Protein AF-A0A1F6CA14-F1 (afdb_monomer)

Solvent-accessible surface area (backbone atoms only — not comparable to full-atom values): 17424 Å² total; per-residue (Å²): 134,86,63,77,69,62,58,55,54,52,51,54,51,52,52,52,51,49,52,51,53,53,52,53,52,52,54,52,52,52,52,51,51,50,51,50,52,55,49,51,54,52,52,57,59,67,67,56,66,76,70,76,69,77,75,75,78,83,82,78,63,40,35,71,60,6,51,48,52,36,68,39,34,90,88,29,75,40,54,42,33,51,55,70,35,24,43,75,46,60,68,92,79,48,79,80,75,68,58,45,40,42,44,68,56,45,31,43,39,61,42,33,70,45,44,66,50,98,89,64,50,80,32,75,43,70,68,60,51,49,47,54,49,38,53,58,57,20,34,71,61,59,64,68,59,52,51,52,49,51,54,46,52,51,50,48,51,52,48,50,54,49,48,56,59,54,51,76,76,52,94,78,91,80,81,82,81,84,83,80,79,79,77,90,65,86,85,74,70,51,64,61,57,51,40,7,32,49,41,24,30,42,73,46,20,88,49,89,66,24,79,57,81,86,77,49,74,66,97,74,77,82,56,66,70,53,25,66,65,25,51,45,72,61,6,47,54,48,33,66,33,44,45,34,72,33,30,71,84,37,66,43,73,66,49,66,74,53,91,63,52,53,63,55,50,51,30,30,46,47,44,76,46,62,79,41,73,92,82,46,49,63,72,38,33,30,48,84,60,43,41,74,66,55,49,21,9,27,32,25,27,52,72,71,77

Nearest PDB structures (foldseek):
  1foh-assembly1_C  TM=4.162E-01  e=7.425E+00  Cutaneotrichosporon cutaneum

Organism: Handelsmanbacteria sp. (strain RIFCSPLOWO2_12_FULL_64_10) (NCBI:txid1817868)

Secondary structure (DSSP, 8-state):
---THHHHHHHHHHHHHHHHHHHHHHHHHHHHHHHHHHHHHHHHHHH-----PPPPPP----HHHHHHHHH-GGG-SS---HHHH--SS-TTT-TTS----SS---TT-TTBS-EE-TT--EE--HHHHHHHHIIIIIS---HHHHHHHHHHHHHHHHHHHHHHHHHTT-----PPPP-----------THHHHHHHHHHHHHT--SSSBPPP-----S----HHHHHHS-HHHHHHHIIIIIHHHHTSSSSPP-TT----HHHHHHHHTTS----BTTBPPPPPPTTTS-HHHHHHHHHHHTT-

Radius of gyration: 31.69 Å; Cα contacts (8 Å, |Δi|>4): 350; chains: 1; bounding box: 88×90×51 Å

pLDDT: mean 84.61, std 15.55, range [39.19, 98.5]

Structure (mmCIF, N/CA/C/O backbone):
data_AF-A0A1F6CA14-F1
#
_entry.id   AF-A0A1F6CA14-F1
#
loop_
_atom_site.group_PDB
_atom_site.id
_atom_site.type_symbol
_atom_site.label_atom_id
_atom_site.label_alt_id
_atom_site.label_comp_id
_atom_site.label_asym_id
_atom_site.label_entity_id
_atom_site.label_seq_id
_atom_site.pdbx_PDB_ins_code
_atom_site.Cartn_x
_atom_site.Cartn_y
_atom_site.Cartn_z
_atom_site.occupancy
_atom_site.B_iso_or_equiv
_atom_site.auth_seq_id
_atom_site.auth_comp_id
_atom_site.auth_asym_id
_atom_site.auth_atom_id
_atom_site.pdbx_PDB_model_num
ATOM 1 N N . MET A 1 1 ? 71.113 74.562 -5.489 1.00 52.34 1 MET A N 1
ATOM 2 C CA . MET A 1 1 ? 70.189 73.677 -4.748 1.00 52.34 1 MET A CA 1
ATOM 3 C C . MET A 1 1 ? 69.053 73.277 -5.684 1.00 52.34 1 MET A C 1
ATOM 5 O O . MET A 1 1 ? 68.179 74.093 -5.935 1.00 52.34 1 MET A O 1
ATOM 9 N N . ARG A 1 2 ? 69.109 72.085 -6.301 1.00 53.16 2 ARG A N 1
ATOM 10 C CA . ARG A 1 2 ? 67.945 71.531 -7.022 1.00 53.16 2 ARG A CA 1
ATOM 11 C C . ARG A 1 2 ? 66.962 71.024 -5.967 1.00 53.16 2 ARG A C 1
ATOM 13 O O . ARG A 1 2 ? 67.383 70.326 -5.050 1.00 53.16 2 ARG A O 1
ATOM 20 N N . SER A 1 3 ? 65.710 71.464 -6.056 1.00 58.41 3 SER A N 1
ATOM 21 C CA . SER A 1 3 ? 64.686 71.262 -5.032 1.00 58.41 3 SER A CA 1
ATOM 22 C C . SER A 1 3 ? 64.285 69.789 -4.911 1.00 58.41 3 SER A C 1
ATOM 24 O O . SER A 1 3 ? 64.148 69.083 -5.912 1.00 58.41 3 SER A O 1
ATOM 26 N N . GLU A 1 4 ? 64.059 69.335 -3.677 1.00 65.56 4 GLU A N 1
ATOM 27 C CA . GLU A 1 4 ? 63.634 67.971 -3.316 1.00 65.56 4 GLU A CA 1
ATOM 28 C C . GLU A 1 4 ? 62.400 67.474 -4.102 1.00 65.56 4 GLU A C 1
ATOM 30 O O . GLU A 1 4 ? 62.200 66.272 -4.265 1.00 65.56 4 GLU A O 1
ATOM 35 N N . GLY A 1 5 ? 61.611 68.380 -4.690 1.00 70.44 5 GLY A N 1
ATOM 36 C CA . GLY A 1 5 ? 60.451 68.047 -5.520 1.00 70.44 5 GLY A CA 1
ATOM 37 C C . GLY A 1 5 ? 60.758 67.288 -6.821 1.00 70.44 5 GLY A C 1
ATOM 38 O O . GLY A 1 5 ? 59.899 66.542 -7.288 1.00 70.44 5 GLY A O 1
ATOM 39 N N . GLN A 1 6 ? 61.959 67.413 -7.406 1.00 72.81 6 GLN A N 1
ATOM 40 C CA . GLN A 1 6 ? 62.273 66.723 -8.672 1.00 72.81 6 GLN A CA 1
ATOM 41 C C . GLN A 1 6 ? 62.470 65.207 -8.500 1.00 72.81 6 GLN A C 1
ATOM 43 O O . GLN A 1 6 ? 62.098 64.439 -9.388 1.00 72.81 6 GLN A O 1
ATOM 48 N N . TRP A 1 7 ? 62.980 64.757 -7.351 1.00 77.38 7 TRP A N 1
ATOM 49 C CA . TRP A 1 7 ? 63.201 63.331 -7.082 1.00 77.38 7 TRP A CA 1
ATOM 50 C C . TRP A 1 7 ? 61.895 62.568 -6.836 1.00 77.38 7 TRP A C 1
ATOM 52 O O . TRP A 1 7 ? 61.753 61.433 -7.291 1.00 77.38 7 TRP A O 1
ATOM 62 N N . ASN A 1 8 ? 60.898 63.216 -6.225 1.00 80.75 8 ASN A N 1
ATOM 63 C CA . ASN A 1 8 ? 59.582 62.614 -6.000 1.00 80.75 8 ASN A CA 1
ATOM 64 C C . ASN A 1 8 ? 58.844 62.312 -7.312 1.00 80.75 8 ASN A C 1
ATOM 66 O O . ASN A 1 8 ? 58.191 61.273 -7.425 1.00 80.75 8 ASN A O 1
ATOM 70 N N . LEU A 1 9 ? 58.975 63.169 -8.332 1.00 80.88 9 LEU A N 1
ATOM 71 C CA . LEU A 1 9 ? 58.330 62.949 -9.630 1.00 80.88 9 LEU A CA 1
ATOM 72 C C . LEU A 1 9 ? 58.925 61.732 -10.355 1.00 80.88 9 LEU A C 1
ATOM 74 O O . LEU A 1 9 ? 58.184 60.896 -10.874 1.00 80.88 9 LEU A O 1
ATOM 78 N N . VAL A 1 10 ? 60.255 61.602 -10.330 1.00 82.88 10 VAL A N 1
ATOM 79 C CA . VAL A 1 10 ? 60.976 60.471 -10.933 1.00 82.88 10 VAL A CA 1
ATOM 80 C C . VAL A 1 10 ? 60.638 59.169 -10.210 1.00 82.88 10 VAL A C 1
ATOM 82 O O . VAL A 1 10 ? 60.309 58.179 -10.861 1.00 82.88 10 VAL A O 1
ATOM 85 N N . TYR A 1 11 ? 60.630 59.174 -8.874 1.00 85.88 11 TYR A N 1
ATOM 86 C CA . TYR A 1 11 ? 60.302 57.987 -8.084 1.00 85.88 11 TYR A CA 1
ATOM 87 C C . TYR A 1 11 ? 58.855 57.529 -8.319 1.00 85.88 11 TYR A C 1
ATOM 89 O O . TYR A 1 11 ? 58.602 56.351 -8.564 1.00 85.88 11 TYR A O 1
ATOM 97 N N . THR A 1 12 ? 57.905 58.470 -8.360 1.00 86.50 12 THR A N 1
ATOM 98 C CA . THR A 1 12 ? 56.490 58.169 -8.635 1.00 86.50 12 THR A CA 1
ATOM 99 C C . THR A 1 12 ? 56.290 57.622 -10.051 1.00 86.50 12 THR A C 1
ATOM 101 O O . THR A 1 12 ? 55.529 56.672 -10.245 1.00 86.50 12 THR A O 1
ATOM 104 N N . ALA A 1 13 ? 56.982 58.181 -11.049 1.00 86.88 13 ALA A N 1
ATOM 105 C CA . ALA A 1 13 ? 56.943 57.678 -12.421 1.00 86.88 13 ALA A CA 1
ATOM 106 C C . ALA A 1 13 ? 57.529 56.261 -12.524 1.00 86.88 13 ALA A C 1
ATOM 108 O O . ALA A 1 13 ? 56.940 55.391 -13.166 1.00 86.88 13 ALA A O 1
ATOM 109 N N . MET A 1 14 ? 58.639 56.002 -11.831 1.00 88.94 14 MET A N 1
ATOM 110 C CA . MET A 1 14 ? 59.302 54.702 -11.812 1.00 88.94 14 MET A CA 1
ATOM 111 C C . MET A 1 14 ? 58.456 53.632 -11.103 1.00 88.94 14 MET A C 1
ATOM 113 O O . MET A 1 14 ? 58.335 52.521 -11.617 1.00 88.94 14 MET A O 1
ATOM 117 N N . LEU A 1 15 ? 57.791 53.966 -9.992 1.00 90.06 15 LEU A N 1
ATOM 118 C CA . LEU A 1 15 ? 56.829 53.087 -9.310 1.00 90.06 15 LEU A CA 1
ATOM 119 C C . LEU A 1 15 ? 55.621 52.752 -10.190 1.00 90.06 15 LEU A C 1
ATOM 121 O O . LEU A 1 15 ? 55.226 51.590 -10.279 1.00 90.06 15 LEU A O 1
ATOM 125 N N . ARG A 1 16 ? 55.053 53.747 -10.882 1.00 89.69 16 ARG A N 1
ATOM 126 C CA . ARG A 1 16 ? 53.944 53.521 -11.825 1.00 89.69 16 ARG A CA 1
ATOM 127 C C . ARG A 1 16 ? 54.364 52.620 -12.982 1.00 89.69 16 ARG A C 1
ATOM 129 O O . ARG A 1 16 ? 53.603 51.735 -13.364 1.00 89.69 16 ARG A O 1
ATOM 136 N N . PHE A 1 17 ? 55.578 52.805 -13.495 1.00 91.19 17 PHE A N 1
ATOM 137 C CA . PHE A 1 17 ? 56.136 51.958 -14.544 1.00 91.19 17 PHE A CA 1
ATOM 138 C C . PHE A 1 17 ? 56.326 50.507 -14.073 1.00 91.19 17 PHE A C 1
ATOM 140 O O . PHE A 1 17 ? 55.905 49.583 -14.765 1.00 91.19 17 PHE A O 1
ATOM 147 N N . HIS A 1 18 ? 56.853 50.295 -12.860 1.00 90.56 18 HIS A N 1
ATOM 148 C CA . HIS A 1 18 ? 56.972 48.953 -12.280 1.00 90.56 18 HIS A CA 1
ATOM 149 C C . HIS A 1 18 ? 55.600 48.297 -12.082 1.00 90.56 18 HIS A C 1
ATOM 151 O O . HIS A 1 18 ? 55.412 47.153 -12.490 1.00 90.56 18 HIS A O 1
ATOM 157 N N . HIS A 1 19 ? 54.613 49.013 -11.536 1.00 90.12 19 HIS A N 1
ATOM 158 C CA . HIS A 1 19 ? 53.251 48.488 -11.389 1.00 90.12 19 HIS A CA 1
ATOM 159 C C . HIS A 1 19 ? 52.615 48.092 -12.725 1.00 90.12 19 HIS A C 1
ATOM 161 O O . HIS A 1 19 ? 51.950 47.056 -12.800 1.00 90.12 19 HIS A O 1
ATOM 167 N N . LEU A 1 20 ? 52.839 48.875 -13.784 1.00 93.06 20 LEU A N 1
ATOM 168 C CA . LEU A 1 20 ? 52.353 48.548 -15.122 1.00 93.06 20 LEU A CA 1
ATOM 169 C C . LEU A 1 20 ? 52.978 47.241 -15.638 1.00 93.06 20 LEU A C 1
ATOM 171 O O . LEU A 1 20 ? 52.259 46.365 -16.118 1.00 93.06 20 LEU A O 1
ATOM 175 N N . ILE A 1 21 ? 54.296 47.076 -15.469 1.00 94.38 21 ILE A N 1
ATOM 176 C CA . ILE A 1 21 ? 55.017 45.855 -15.855 1.00 94.38 21 ILE A CA 1
ATOM 177 C C . ILE A 1 21 ? 54.501 44.643 -15.073 1.00 94.38 21 ILE A C 1
ATOM 179 O O . ILE A 1 21 ? 54.167 43.624 -15.677 1.00 94.38 21 ILE A O 1
ATOM 183 N N . PHE A 1 22 ? 54.368 44.748 -13.747 1.00 94.25 22 PHE A N 1
ATOM 184 C CA . PHE A 1 22 ? 53.856 43.651 -12.920 1.00 94.25 22 PHE A CA 1
ATOM 185 C C . PHE A 1 22 ? 52.429 43.250 -13.307 1.00 94.25 22 PHE A C 1
ATOM 187 O O . PHE A 1 22 ? 52.120 42.060 -13.361 1.00 94.25 22 PHE A O 1
ATOM 194 N N . THR A 1 23 ? 51.575 44.222 -13.633 1.00 92.25 23 THR A N 1
ATOM 195 C CA . THR A 1 23 ? 50.196 43.955 -14.064 1.00 92.25 23 THR A CA 1
ATOM 196 C C . THR A 1 23 ? 50.170 43.215 -15.404 1.00 92.25 23 THR A C 1
ATOM 198 O O . THR A 1 23 ? 49.447 42.231 -15.544 1.00 92.25 23 THR A O 1
ATOM 201 N N . LEU A 1 24 ? 51.001 43.620 -16.371 1.00 94.25 24 LEU A N 1
ATOM 202 C CA . LEU A 1 24 ? 51.106 42.941 -17.668 1.00 94.25 24 LEU A CA 1
ATOM 203 C C . LEU A 1 24 ? 51.626 41.503 -17.530 1.00 94.25 24 LEU A C 1
ATOM 205 O O . LEU A 1 24 ? 51.080 40.589 -18.154 1.00 94.25 24 LEU A O 1
ATOM 209 N N . ILE A 1 25 ? 52.633 41.283 -16.680 1.00 95.06 25 ILE A N 1
ATOM 210 C CA . ILE A 1 25 ? 53.160 39.941 -16.399 1.00 95.06 25 ILE A CA 1
ATOM 211 C C . ILE A 1 25 ? 52.072 39.065 -15.764 1.00 95.06 25 ILE A C 1
ATOM 213 O O . ILE A 1 25 ? 51.842 37.948 -16.226 1.00 95.06 25 ILE A O 1
ATOM 217 N N . ALA A 1 26 ? 51.354 39.575 -14.759 1.00 94.88 26 ALA A N 1
ATOM 218 C CA . ALA A 1 26 ? 50.294 38.829 -14.084 1.00 94.88 26 ALA A CA 1
ATOM 219 C C . ALA A 1 26 ? 49.153 38.435 -15.039 1.00 94.88 26 ALA A C 1
ATOM 221 O O . ALA A 1 26 ? 48.732 37.279 -15.045 1.00 94.88 26 ALA A O 1
ATOM 222 N N . VAL A 1 27 ? 48.692 39.357 -15.891 1.00 94.25 27 VAL A N 1
ATOM 223 C CA . VAL A 1 27 ? 47.638 39.075 -16.883 1.00 94.25 27 VAL A CA 1
ATOM 224 C C . VAL A 1 27 ? 48.089 38.007 -17.881 1.00 94.25 27 VAL A C 1
ATOM 226 O O . VAL A 1 27 ? 47.329 37.088 -18.185 1.00 94.25 27 VAL A O 1
ATOM 229 N N . THR A 1 28 ? 49.340 38.078 -18.341 1.00 94.19 28 THR A N 1
ATOM 230 C CA . THR A 1 28 ? 49.901 37.098 -19.283 1.00 94.19 28 THR A CA 1
ATOM 231 C C . THR A 1 28 ? 49.991 35.706 -18.655 1.00 94.19 28 THR A C 1
ATOM 233 O O . THR A 1 28 ? 49.611 34.724 -19.289 1.00 94.19 28 THR A O 1
ATOM 236 N N . LEU A 1 29 ? 50.430 35.611 -17.394 1.00 95.69 29 LEU A N 1
ATOM 237 C CA . LEU A 1 29 ? 50.495 34.344 -16.658 1.00 95.69 29 LEU A CA 1
ATOM 238 C C . LEU A 1 29 ? 49.109 33.740 -16.407 1.00 95.69 29 LEU A C 1
ATOM 240 O O . LEU A 1 29 ? 48.934 32.534 -16.542 1.00 95.69 29 LEU A O 1
ATOM 244 N N . ILE A 1 30 ? 48.106 34.559 -16.077 1.00 94.00 30 ILE A N 1
ATOM 245 C CA . ILE A 1 30 ? 46.730 34.079 -15.882 1.00 94.00 30 ILE A CA 1
ATOM 246 C C . ILE A 1 30 ? 46.157 33.547 -17.200 1.00 94.00 30 ILE A C 1
ATOM 248 O O . ILE A 1 30 ? 45.546 32.477 -17.213 1.00 94.00 30 ILE A O 1
ATOM 252 N N . ALA A 1 31 ? 46.377 34.257 -18.310 1.00 94.12 31 ALA A N 1
ATOM 253 C CA . ALA A 1 31 ? 45.896 33.846 -19.625 1.00 94.12 31 ALA A CA 1
ATOM 254 C C . ALA A 1 31 ? 46.535 32.526 -20.093 1.00 94.12 31 ALA A C 1
ATOM 256 O O . ALA A 1 31 ? 45.834 31.654 -20.612 1.00 94.12 31 ALA A O 1
ATOM 257 N N . THR A 1 32 ? 47.840 32.336 -19.870 1.00 93.25 32 THR A N 1
ATOM 258 C CA . THR A 1 32 ? 48.520 31.075 -20.206 1.00 93.25 32 THR A CA 1
ATOM 259 C C . THR A 1 32 ? 48.057 29.923 -19.319 1.00 93.25 32 THR A C 1
ATOM 261 O O . THR A 1 32 ? 47.802 28.836 -19.840 1.00 93.25 32 THR A O 1
ATOM 264 N N . LEU A 1 33 ? 47.851 30.150 -18.016 1.00 93.88 33 LEU A N 1
ATOM 265 C CA . LEU A 1 33 ? 47.295 29.135 -17.114 1.00 93.88 33 LEU A CA 1
ATOM 266 C C . LEU A 1 33 ? 45.888 28.702 -17.543 1.00 93.88 33 LEU A C 1
ATOM 268 O O . LEU A 1 33 ? 45.604 27.507 -17.604 1.00 93.88 33 LEU A O 1
ATOM 272 N N . TRP A 1 34 ? 45.024 29.656 -17.901 1.00 91.12 34 TRP A N 1
ATOM 273 C CA . TRP A 1 34 ? 43.689 29.365 -18.432 1.00 91.12 34 TRP A CA 1
ATOM 274 C C . TRP A 1 34 ? 43.745 28.567 -19.737 1.00 91.12 34 TRP A C 1
ATOM 276 O O . TRP A 1 34 ? 42.994 27.604 -19.901 1.00 91.12 34 TRP A O 1
ATOM 286 N N . GLY A 1 35 ? 44.662 28.916 -20.645 1.00 93.56 35 GLY A N 1
ATOM 287 C CA . GLY A 1 35 ? 44.888 28.166 -21.880 1.00 93.56 35 GLY A CA 1
ATOM 288 C C . GLY A 1 35 ? 45.288 26.709 -21.624 1.00 93.56 35 GLY A C 1
ATOM 289 O O . GLY A 1 35 ? 44.735 25.803 -22.248 1.00 93.56 35 GLY A O 1
ATOM 290 N N . LEU A 1 36 ? 46.188 26.477 -20.663 1.00 91.31 36 LEU A N 1
ATOM 291 C CA . LEU A 1 36 ? 46.638 25.137 -20.275 1.00 91.31 36 LEU A CA 1
ATOM 292 C C . LEU A 1 36 ? 45.523 24.310 -19.618 1.00 91.31 36 LEU A C 1
ATOM 294 O O . LEU A 1 36 ? 45.367 23.137 -19.949 1.00 91.31 36 LEU A O 1
ATOM 298 N N . VAL A 1 37 ? 44.711 24.909 -18.738 1.00 90.12 37 VAL A N 1
ATOM 299 C CA . VAL A 1 37 ? 43.562 24.224 -18.115 1.00 90.12 37 VAL A CA 1
ATOM 300 C C . VAL A 1 37 ? 42.516 23.840 -19.165 1.00 90.12 37 VAL A C 1
ATOM 302 O O . VAL A 1 37 ? 42.052 22.700 -19.181 1.00 90.12 37 VAL A O 1
ATOM 305 N N . ALA A 1 38 ? 42.185 24.748 -20.087 1.00 89.38 38 ALA A N 1
ATOM 306 C CA . ALA A 1 38 ? 41.214 24.477 -21.146 1.00 89.38 38 ALA A CA 1
ATOM 307 C C . ALA A 1 38 ? 41.701 23.395 -22.130 1.00 89.38 38 ALA A C 1
ATOM 309 O O . ALA A 1 38 ? 40.909 22.596 -22.634 1.00 89.38 38 ALA A O 1
ATOM 310 N N . ASP A 1 39 ? 43.003 23.354 -22.428 1.00 85.56 39 ASP A N 1
ATOM 311 C CA . ASP A 1 39 ? 43.606 22.296 -23.246 1.00 85.56 39 ASP A CA 1
ATOM 312 C C . ASP A 1 39 ? 43.634 20.945 -22.511 1.00 85.56 39 ASP A C 1
ATOM 314 O O . ASP A 1 39 ? 43.281 19.919 -23.094 1.00 85.56 39 ASP A O 1
ATOM 318 N N . ALA A 1 40 ? 43.945 20.936 -21.211 1.00 83.75 40 ALA A N 1
ATOM 319 C CA . ALA A 1 40 ? 43.896 19.733 -20.383 1.00 83.75 40 ALA A CA 1
ATOM 320 C C . ALA A 1 40 ? 42.472 19.157 -20.273 1.00 83.75 40 ALA A C 1
ATOM 322 O O . ALA A 1 40 ? 42.296 17.948 -20.419 1.00 83.75 40 ALA A O 1
ATOM 323 N N . GLN A 1 41 ? 41.446 20.001 -20.101 1.00 82.62 41 GLN A N 1
ATOM 324 C CA . GLN A 1 41 ? 40.043 19.563 -20.104 1.00 82.62 41 GLN A CA 1
ATOM 325 C C . GLN A 1 41 ? 39.623 18.991 -21.465 1.00 82.62 41 GLN A C 1
ATOM 327 O O . GLN A 1 41 ? 38.989 17.936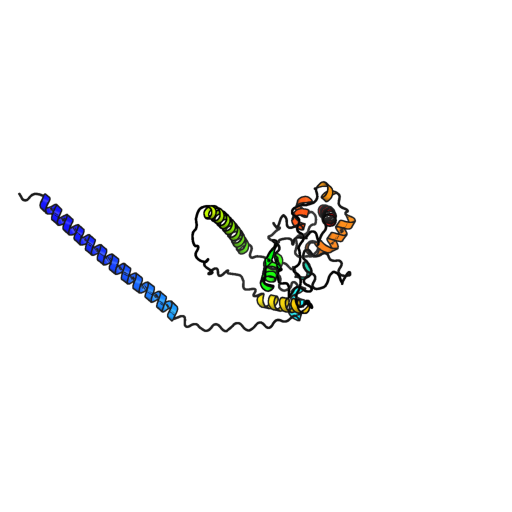 -21.522 1.00 82.62 41 GLN A O 1
ATOM 332 N N . ARG A 1 42 ? 40.029 19.625 -22.576 1.00 80.00 42 ARG A N 1
ATOM 333 C CA . ARG A 1 42 ? 39.750 19.112 -23.930 1.00 80.00 42 ARG A CA 1
ATOM 334 C C . ARG A 1 42 ? 40.438 17.775 -24.199 1.00 80.00 42 ARG A C 1
ATOM 336 O O . ARG A 1 42 ? 39.803 16.859 -24.715 1.00 80.00 42 ARG A O 1
ATOM 343 N N . LYS A 1 43 ? 41.707 17.627 -23.813 1.00 78.81 43 LYS A N 1
ATOM 344 C CA . LYS A 1 43 ? 42.461 16.372 -23.975 1.00 78.81 43 LYS A CA 1
ATOM 345 C C . LYS A 1 43 ? 41.970 15.265 -23.039 1.00 78.81 43 LYS A C 1
ATOM 347 O O . LYS A 1 43 ? 41.987 14.102 -23.437 1.00 78.81 43 LYS A O 1
ATOM 352 N N . GLY A 1 44 ? 41.492 15.616 -21.843 1.00 68.81 44 GLY A N 1
ATOM 353 C CA . GLY A 1 44 ? 40.825 14.692 -20.924 1.00 68.81 44 GLY A CA 1
ATOM 354 C C . GLY A 1 44 ? 39.545 14.103 -21.520 1.00 68.81 44 GLY A C 1
ATOM 355 O O . GLY A 1 44 ? 39.364 12.889 -21.484 1.00 68.81 44 GLY A O 1
ATOM 356 N N . HIS A 1 45 ? 38.715 14.931 -22.161 1.00 57.78 45 HIS A N 1
ATOM 357 C CA . HIS A 1 45 ? 37.510 14.466 -22.859 1.00 57.78 45 HIS A CA 1
ATOM 358 C C . HIS A 1 45 ? 37.805 13.700 -24.158 1.00 57.78 45 HIS A C 1
ATOM 360 O O . HIS A 1 45 ? 37.097 12.753 -24.478 1.00 57.78 45 HIS A O 1
ATOM 366 N N . ALA A 1 46 ? 38.864 14.051 -24.895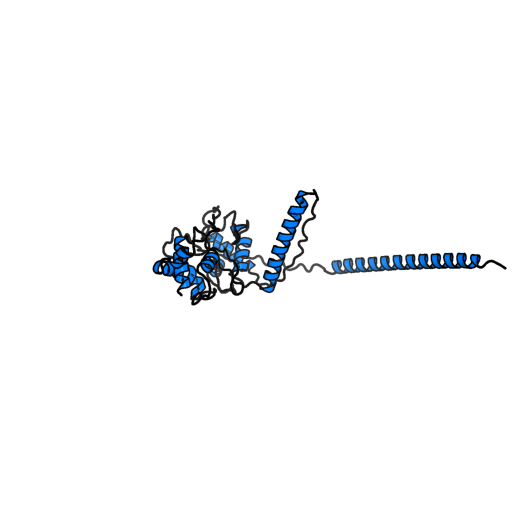 1.00 61.34 46 ALA A N 1
ATOM 367 C CA . ALA A 1 46 ? 39.211 13.365 -26.143 1.00 61.34 46 ALA A CA 1
ATOM 368 C C . ALA A 1 46 ? 39.843 11.972 -25.938 1.00 61.34 46 ALA A C 1
ATOM 370 O O . ALA A 1 46 ? 39.811 11.147 -26.848 1.00 61.34 46 ALA A O 1
ATOM 371 N N . ARG A 1 47 ? 40.429 11.692 -24.761 1.00 55.44 47 ARG A N 1
ATOM 372 C CA . ARG A 1 47 ? 41.019 10.379 -24.434 1.00 55.44 47 ARG A CA 1
ATOM 373 C C . ARG A 1 47 ? 40.065 9.403 -23.753 1.00 55.44 47 ARG A C 1
ATOM 375 O O . ARG A 1 47 ? 40.404 8.223 -23.679 1.00 55.44 47 ARG A O 1
ATOM 382 N N . SER A 1 48 ? 38.868 9.824 -23.343 1.00 57.47 48 SER A N 1
ATOM 383 C CA . SER A 1 48 ? 37.778 8.869 -23.155 1.00 57.47 48 SER A CA 1
ATOM 384 C C . SER A 1 48 ? 37.234 8.509 -24.535 1.00 57.47 48 SER A C 1
ATOM 386 O O . SER A 1 48 ? 36.161 8.956 -24.934 1.00 57.47 48 SER A O 1
ATOM 388 N N . ALA A 1 49 ? 38.000 7.718 -25.293 1.00 56.38 49 ALA A N 1
ATOM 389 C CA . ALA A 1 49 ? 37.410 6.896 -26.333 1.00 56.38 49 ALA A CA 1
ATOM 390 C C . ALA A 1 49 ? 36.231 6.195 -25.660 1.00 56.38 49 ALA A C 1
ATOM 392 O O . ALA A 1 49 ? 36.442 5.445 -24.703 1.00 56.38 49 ALA A O 1
ATOM 393 N N . HIS A 1 50 ? 35.013 6.562 -26.065 1.00 55.22 50 HIS A N 1
ATOM 394 C CA . HIS A 1 50 ? 33.782 5.943 -25.615 1.00 55.22 50 HIS A CA 1
ATOM 395 C C . HIS A 1 50 ? 33.940 4.453 -25.877 1.00 55.22 50 HIS A C 1
ATOM 397 O O . HIS A 1 50 ? 33.741 3.980 -26.992 1.00 55.22 50 HIS A O 1
ATOM 403 N N . LYS A 1 51 ? 34.392 3.721 -24.860 1.00 61.09 51 LYS A N 1
ATOM 404 C CA . LYS A 1 51 ? 34.264 2.281 -24.822 1.00 61.09 51 LYS A CA 1
ATOM 405 C C . LYS A 1 51 ? 32.760 2.110 -24.827 1.00 61.09 51 LYS A C 1
ATOM 407 O O . LYS A 1 51 ? 32.129 2.454 -23.834 1.00 61.09 51 LYS A O 1
ATOM 412 N N . GLU A 1 52 ? 32.221 1.796 -26.000 1.00 62.44 52 GLU A N 1
ATOM 413 C CA . GLU A 1 52 ? 30.793 1.660 -26.234 1.00 62.44 52 GLU A CA 1
ATOM 414 C C . GLU A 1 52 ? 30.297 0.725 -25.136 1.00 62.44 52 GLU A C 1
ATOM 416 O O . GLU A 1 52 ? 30.683 -0.448 -25.090 1.00 62.44 52 GLU A O 1
ATOM 421 N N . GLU A 1 53 ? 29.615 1.293 -24.137 1.00 69.00 53 GLU A N 1
ATOM 422 C CA . GLU A 1 53 ? 29.132 0.488 -23.030 1.00 69.00 53 GLU A CA 1
ATOM 423 C C . GLU A 1 53 ? 28.219 -0.556 -23.660 1.00 69.00 53 GLU A C 1
ATOM 425 O O . GLU A 1 53 ? 27.375 -0.195 -24.490 1.00 69.00 53 GLU A O 1
ATOM 430 N N . PRO A 1 54 ? 28.421 -1.849 -23.353 1.00 75.38 54 PRO A N 1
ATOM 431 C CA . PRO A 1 54 ? 27.601 -2.891 -23.935 1.00 75.38 54 PRO A CA 1
ATOM 432 C C . PRO A 1 54 ? 26.145 -2.521 -23.682 1.00 75.38 54 PR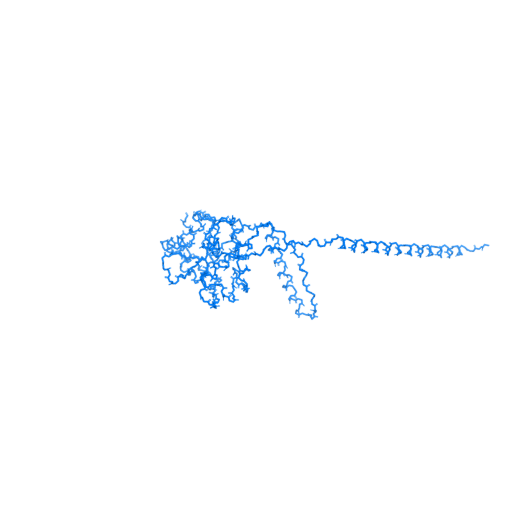O A C 1
ATOM 434 O O . PRO A 1 54 ? 25.747 -2.322 -22.531 1.00 75.38 54 PRO A O 1
ATOM 437 N N . LYS A 1 55 ? 25.375 -2.372 -24.769 1.00 76.75 55 LYS A N 1
ATOM 438 C CA . LYS A 1 55 ? 23.952 -2.046 -24.693 1.00 76.75 55 LYS A CA 1
ATOM 439 C C . LYS A 1 55 ? 23.327 -3.008 -23.677 1.00 76.75 55 LYS A C 1
ATOM 441 O O . LYS A 1 55 ? 23.507 -4.219 -23.845 1.00 76.75 55 LYS A O 1
ATOM 446 N N . PRO A 1 56 ? 22.644 -2.507 -22.633 1.00 77.88 56 PRO A N 1
ATOM 447 C CA . PRO A 1 56 ? 22.022 -3.371 -21.645 1.00 77.88 56 PRO A CA 1
ATOM 448 C C . PRO A 1 56 ? 21.177 -4.420 -22.361 1.00 77.88 56 PRO A C 1
ATOM 450 O O . PRO A 1 56 ? 20.441 -4.081 -23.295 1.00 77.88 56 PRO A O 1
ATOM 453 N N . ALA A 1 57 ? 21.332 -5.684 -21.967 1.00 82.81 57 ALA A N 1
ATOM 454 C CA . ALA A 1 57 ? 20.546 -6.765 -22.539 1.00 82.81 57 ALA A CA 1
ATOM 455 C C . ALA A 1 57 ? 19.056 -6.408 -22.446 1.00 82.81 57 ALA A C 1
ATOM 457 O O . ALA A 1 57 ? 18.587 -5.904 -21.422 1.00 82.81 57 ALA A O 1
ATOM 458 N N . GLU A 1 58 ? 18.323 -6.635 -23.531 1.00 91.25 58 GLU A N 1
ATOM 459 C CA . GLU A 1 58 ? 16.895 -6.355 -23.572 1.00 91.25 58 GLU A CA 1
ATOM 460 C C . GLU A 1 58 ? 16.166 -7.204 -22.522 1.00 91.25 58 GLU A C 1
ATOM 462 O O . GLU A 1 58 ? 16.287 -8.430 -22.481 1.00 91.25 58 GLU A O 1
ATOM 467 N N . ILE A 1 59 ? 15.420 -6.545 -21.635 1.00 89.44 59 ILE A N 1
ATOM 468 C CA . ILE A 1 59 ? 14.632 -7.216 -20.604 1.00 89.44 59 ILE A CA 1
ATOM 469 C C . ILE A 1 59 ? 13.347 -7.732 -21.254 1.00 89.44 59 ILE A C 1
ATOM 471 O O . ILE A 1 59 ? 12.453 -6.943 -21.537 1.00 89.44 59 ILE A O 1
ATOM 475 N N . ILE A 1 60 ? 13.246 -9.050 -21.451 1.00 94.19 60 ILE A N 1
ATOM 476 C CA . ILE A 1 60 ? 12.031 -9.717 -21.957 1.00 94.19 60 ILE A CA 1
ATOM 477 C C . ILE A 1 60 ? 11.106 -10.066 -20.779 1.00 94.19 60 ILE A C 1
ATOM 479 O O . ILE A 1 60 ? 11.450 -11.001 -20.056 1.00 94.19 60 ILE A O 1
ATOM 483 N N . PRO A 1 61 ? 9.977 -9.372 -20.549 1.00 96.06 61 PRO A N 1
ATOM 484 C CA . PRO A 1 61 ? 9.118 -9.606 -19.383 1.00 96.06 61 PRO A CA 1
ATOM 485 C C . PRO A 1 61 ? 8.493 -11.013 -19.347 1.00 96.06 61 PRO A C 1
ATOM 487 O O . PRO A 1 61 ? 8.119 -11.548 -20.388 1.00 96.06 61 PRO A O 1
ATOM 490 N N . ASP A 1 62 ? 8.333 -11.591 -18.154 1.00 97.38 62 ASP A N 1
ATOM 491 C CA . ASP A 1 62 ? 7.682 -12.888 -17.912 1.00 97.38 62 ASP A CA 1
ATOM 492 C C . ASP A 1 62 ? 6.553 -12.758 -16.869 1.00 97.38 62 ASP A C 1
ATOM 494 O O . ASP A 1 62 ? 6.792 -12.589 -15.670 1.00 97.38 62 ASP A O 1
ATOM 498 N N . ALA A 1 63 ? 5.301 -12.892 -17.316 1.00 97.94 63 ALA A N 1
ATOM 499 C CA . ALA A 1 63 ? 4.116 -12.793 -16.462 1.00 97.94 63 ALA A CA 1
ATOM 500 C C . ALA A 1 63 ? 4.057 -13.870 -15.359 1.00 97.94 63 ALA A C 1
ATOM 502 O O . ALA A 1 63 ? 3.529 -13.626 -14.268 1.00 97.94 63 ALA A O 1
ATOM 503 N N . LYS A 1 64 ? 4.636 -15.057 -15.580 1.00 97.94 64 LYS A N 1
ATOM 504 C CA . LYS A 1 64 ? 4.675 -16.127 -14.574 1.00 97.94 64 LYS A CA 1
ATOM 505 C C . LYS A 1 64 ? 5.619 -15.767 -13.432 1.00 97.94 64 LYS A C 1
ATOM 507 O O . LYS A 1 64 ? 5.271 -15.979 -12.264 1.00 97.94 64 LYS A O 1
ATOM 512 N N . GLU A 1 65 ? 6.788 -15.213 -13.747 1.00 97.25 65 GLU A N 1
ATOM 513 C CA . GLU A 1 65 ? 7.696 -14.668 -12.732 1.00 97.25 65 GLU A CA 1
ATOM 514 C C . GLU A 1 65 ? 7.085 -13.432 -12.060 1.00 97.25 65 GLU A C 1
ATOM 516 O O . GLU A 1 65 ? 7.135 -13.317 -10.833 1.00 97.25 65 GLU A O 1
ATOM 521 N N . GLY A 1 66 ? 6.369 -12.594 -12.813 1.00 97.31 66 GLY A N 1
ATOM 522 C CA . GLY A 1 66 ? 5.611 -11.458 -12.289 1.00 97.31 66 GLY A CA 1
ATOM 523 C C . GLY A 1 66 ? 4.586 -11.854 -11.234 1.00 97.31 66 GLY A C 1
ATOM 524 O O . GLY A 1 66 ? 4.551 -11.283 -10.144 1.00 97.31 66 GLY A O 1
ATOM 525 N N . ARG A 1 67 ? 3.804 -12.906 -11.497 1.00 98.06 67 ARG A N 1
ATOM 526 C CA . ARG A 1 67 ? 2.846 -13.474 -10.537 1.00 98.06 67 ARG A CA 1
ATOM 527 C C . ARG A 1 67 ? 3.533 -13.966 -9.263 1.00 98.06 67 ARG A C 1
ATOM 529 O O . ARG A 1 67 ? 3.019 -13.763 -8.159 1.00 98.06 67 ARG A O 1
ATOM 536 N N . LYS A 1 68 ? 4.694 -14.624 -9.384 1.00 97.25 68 LYS A N 1
ATOM 537 C CA . LYS A 1 68 ? 5.477 -15.063 -8.216 1.00 97.25 68 LYS A CA 1
ATOM 538 C C . LYS A 1 68 ? 5.982 -13.862 -7.422 1.00 97.25 68 LYS A C 1
ATOM 540 O O . LYS A 1 68 ? 5.837 -13.867 -6.201 1.00 97.25 68 LYS A O 1
ATOM 545 N N . ALA A 1 69 ? 6.535 -12.851 -8.089 1.00 95.69 69 ALA A N 1
ATOM 546 C CA . ALA A 1 69 ? 7.020 -11.631 -7.455 1.00 95.69 69 ALA A CA 1
ATOM 547 C C . ALA A 1 69 ? 5.886 -10.875 -6.744 1.00 95.69 69 ALA A C 1
ATOM 549 O O . ALA A 1 69 ? 6.044 -10.476 -5.593 1.00 95.69 69 ALA A O 1
ATOM 550 N N . TYR A 1 70 ? 4.705 -10.786 -7.359 1.00 97.31 70 TYR A N 1
ATOM 551 C CA . TYR A 1 70 ? 3.521 -10.155 -6.774 1.00 97.31 70 TYR A CA 1
ATOM 552 C C . TYR A 1 70 ? 3.113 -10.771 -5.423 1.00 97.31 70 TYR A C 1
ATOM 554 O O . TYR A 1 70 ? 2.659 -10.069 -4.516 1.00 97.31 70 TYR A O 1
ATOM 562 N N . ARG A 1 71 ? 3.267 -12.095 -5.279 1.00 96.12 71 ARG A N 1
ATOM 563 C CA . ARG A 1 71 ? 2.760 -12.869 -4.131 1.00 96.12 71 ARG A CA 1
ATOM 564 C C . ARG A 1 71 ? 3.824 -13.311 -3.126 1.00 96.12 71 ARG A C 1
ATOM 566 O O . ARG A 1 71 ? 3.460 -13.803 -2.062 1.00 96.12 71 ARG A O 1
ATOM 573 N N . ARG A 1 72 ? 5.119 -13.196 -3.436 1.00 94.31 72 ARG A N 1
ATOM 574 C CA . ARG A 1 72 ? 6.210 -13.730 -2.598 1.00 94.31 72 ARG A CA 1
ATOM 575 C C . ARG A 1 72 ? 7.195 -12.645 -2.194 1.00 94.31 72 ARG A C 1
ATOM 577 O O . ARG A 1 72 ? 7.642 -11.870 -3.025 1.00 94.31 72 ARG A O 1
ATOM 584 N N . ALA A 1 73 ? 7.614 -12.685 -0.934 1.00 89.50 73 ALA A N 1
ATOM 585 C CA . ALA A 1 73 ? 8.445 -11.654 -0.314 1.00 89.50 73 ALA A CA 1
ATOM 586 C C . ALA A 1 73 ? 9.959 -11.785 -0.571 1.00 89.50 73 ALA A C 1
ATOM 588 O O . ALA A 1 73 ? 10.724 -10.976 -0.058 1.00 89.50 73 ALA A O 1
ATOM 589 N N . HIS A 1 74 ? 10.410 -12.783 -1.342 1.00 87.75 74 HIS A N 1
ATOM 590 C CA . HIS A 1 74 ? 11.836 -13.126 -1.497 1.00 87.75 74 HIS A CA 1
ATOM 591 C C . HIS A 1 74 ? 12.724 -12.003 -2.063 1.00 87.75 74 HIS A C 1
ATOM 593 O O . HIS A 1 74 ? 13.937 -12.055 -1.903 1.00 87.75 74 HIS A O 1
ATOM 599 N N . TRP A 1 75 ? 12.130 -11.002 -2.714 1.00 87.94 75 TRP A N 1
ATOM 600 C CA . TRP A 1 75 ? 12.826 -9.846 -3.287 1.00 87.94 75 TRP A CA 1
ATOM 601 C C . TRP A 1 75 ? 12.609 -8.553 -2.486 1.00 87.94 75 TRP A C 1
ATOM 603 O O . TRP A 1 75 ? 13.057 -7.488 -2.889 1.00 87.94 75 TRP A O 1
ATOM 613 N N . THR A 1 76 ? 11.904 -8.630 -1.358 1.00 89.81 76 THR A N 1
ATOM 614 C CA . THR A 1 76 ? 11.496 -7.473 -0.552 1.00 89.81 76 THR A CA 1
ATOM 615 C C . THR A 1 76 ? 12.245 -7.503 0.769 1.00 89.81 76 THR A C 1
ATOM 617 O O . THR A 1 76 ? 12.420 -8.569 1.358 1.00 89.81 76 THR A O 1
ATOM 620 N N . THR A 1 77 ? 12.683 -6.351 1.267 1.00 88.06 77 THR A N 1
ATOM 621 C CA . THR A 1 77 ? 13.440 -6.297 2.531 1.00 88.06 77 THR A CA 1
ATOM 622 C C . THR A 1 77 ? 12.553 -6.029 3.740 1.00 88.06 77 THR A C 1
ATOM 624 O O . THR A 1 77 ? 12.989 -6.224 4.876 1.00 88.06 77 THR A O 1
ATOM 627 N N . THR A 1 78 ? 11.307 -5.601 3.521 1.00 86.12 78 THR A N 1
ATOM 628 C CA . THR A 1 78 ? 10.315 -5.499 4.594 1.00 86.12 78 THR A CA 1
ATOM 629 C C . THR A 1 78 ? 9.590 -6.813 4.824 1.00 86.12 78 THR A C 1
ATOM 631 O O . THR A 1 78 ? 9.157 -7.041 5.939 1.00 86.12 78 THR A O 1
ATOM 634 N N . GLY A 1 79 ? 9.476 -7.688 3.821 1.00 89.56 79 GLY A N 1
ATOM 635 C CA . GLY A 1 79 ? 8.615 -8.870 3.878 1.00 89.56 79 GLY A CA 1
ATOM 636 C C . GLY A 1 79 ? 7.192 -8.612 3.360 1.00 89.56 79 GLY A C 1
ATOM 637 O O . GLY A 1 79 ? 6.385 -9.540 3.278 1.00 89.56 79 GLY A O 1
ATOM 638 N N . LEU A 1 80 ? 6.858 -7.362 3.004 1.00 91.31 80 LEU A N 1
ATOM 639 C CA . LEU A 1 80 ? 5.595 -7.039 2.341 1.00 91.31 80 LEU A CA 1
ATOM 640 C C . LEU A 1 80 ? 5.606 -7.516 0.886 1.00 91.31 80 LEU A C 1
ATOM 642 O O . LEU A 1 80 ? 6.623 -7.458 0.219 1.00 91.31 80 LEU A O 1
ATOM 646 N N . THR A 1 81 ? 4.452 -7.934 0.374 1.00 94.00 81 THR A N 1
ATOM 647 C CA . THR A 1 81 ? 4.226 -8.283 -1.033 1.00 94.00 81 THR A CA 1
ATOM 648 C C . THR A 1 81 ? 3.081 -7.437 -1.576 1.00 94.00 81 THR A C 1
ATOM 650 O O . THR A 1 81 ? 2.309 -6.862 -0.800 1.00 94.00 81 THR A O 1
ATOM 653 N N . CYS A 1 82 ? 2.922 -7.384 -2.899 1.00 96.31 82 CYS A N 1
ATOM 654 C CA . CYS A 1 82 ? 1.816 -6.652 -3.513 1.00 96.31 82 CYS A CA 1
ATOM 655 C C . CYS A 1 82 ? 0.462 -7.175 -3.006 1.00 96.31 82 CYS A C 1
ATOM 657 O O . CYS A 1 82 ? -0.420 -6.375 -2.694 1.00 96.31 82 CYS A O 1
ATOM 659 N N . VAL A 1 83 ? 0.329 -8.498 -2.819 1.00 95.25 83 VAL A N 1
ATOM 660 C CA . VAL A 1 83 ? -0.934 -9.130 -2.399 1.00 95.25 83 VAL A CA 1
ATOM 661 C C . VAL A 1 83 ? -1.386 -8.773 -0.975 1.00 95.25 83 VAL A C 1
ATOM 663 O O . VAL A 1 83 ? -2.571 -8.892 -0.653 1.00 95.25 83 VAL A O 1
ATOM 666 N N . HIS A 1 84 ? -0.481 -8.282 -0.119 1.00 93.50 84 HIS A N 1
ATOM 667 C CA . HIS A 1 84 ? -0.860 -7.780 1.207 1.00 93.50 84 HIS A CA 1
ATOM 668 C C . HIS A 1 84 ? -1.699 -6.496 1.124 1.00 93.50 84 HIS A C 1
ATOM 670 O O . HIS A 1 84 ? -2.542 -6.260 1.987 1.00 93.50 84 HIS A O 1
ATOM 676 N N . CYS A 1 85 ? -1.494 -5.677 0.085 1.00 95.12 85 CYS A N 1
ATOM 677 C CA . CYS A 1 85 ? -2.186 -4.395 -0.080 1.00 95.12 85 CYS A CA 1
ATOM 678 C C . CYS A 1 85 ? -3.176 -4.378 -1.245 1.00 95.12 85 CYS A C 1
ATOM 680 O O . CYS A 1 85 ? -4.153 -3.637 -1.190 1.00 95.12 85 CYS A O 1
ATOM 682 N N . HIS A 1 86 ? -2.959 -5.195 -2.270 1.00 96.25 86 HIS A N 1
ATOM 683 C CA . HIS A 1 86 ? -3.751 -5.218 -3.491 1.00 96.25 86 HIS A CA 1
ATOM 684 C C . HIS A 1 86 ? -4.252 -6.633 -3.784 1.00 96.25 86 HIS A C 1
ATOM 686 O O . HIS A 1 86 ? -3.492 -7.589 -3.724 1.00 96.25 86 HIS A O 1
ATOM 692 N N . ALA A 1 87 ? -5.528 -6.787 -4.129 1.00 96.38 87 ALA A N 1
ATOM 693 C CA . ALA A 1 87 ? -5.994 -8.034 -4.730 1.00 96.38 87 ALA A CA 1
ATOM 694 C C . ALA A 1 87 ? -5.591 -8.074 -6.212 1.00 96.38 87 ALA A C 1
ATOM 696 O O . ALA A 1 87 ? -5.703 -7.063 -6.905 1.00 96.38 87 ALA A O 1
ATOM 697 N N . ASP A 1 88 ? -5.186 -9.232 -6.723 1.00 96.75 88 ASP A N 1
ATOM 698 C CA . ASP A 1 88 ? -4.941 -9.482 -8.154 1.00 96.75 88 ASP A CA 1
ATOM 699 C C . ASP A 1 88 ? -6.146 -10.135 -8.857 1.00 96.75 88 ASP A C 1
ATOM 701 O O . ASP A 1 88 ? -6.043 -10.630 -9.974 1.00 96.75 88 ASP A O 1
ATOM 705 N N . PHE A 1 89 ? -7.312 -10.116 -8.212 1.00 96.25 89 PHE A N 1
ATOM 706 C CA . PHE A 1 89 ? -8.572 -10.635 -8.733 1.00 96.25 89 PHE A CA 1
ATOM 707 C C . PHE A 1 89 ? -9.701 -9.619 -8.532 1.00 96.25 89 PHE A C 1
ATOM 709 O O . PHE A 1 89 ? -9.564 -8.608 -7.835 1.00 96.25 89 PHE A O 1
ATOM 716 N N . ASN A 1 90 ? -10.841 -9.878 -9.169 1.00 94.12 90 ASN A N 1
ATOM 717 C CA . ASN A 1 90 ? -12.023 -9.046 -9.012 1.00 94.12 90 ASN A CA 1
ATOM 718 C C . ASN A 1 90 ? -12.721 -9.358 -7.679 1.00 94.12 90 ASN A C 1
ATOM 720 O O . ASN A 1 90 ? -13.529 -10.281 -7.607 1.00 94.12 90 ASN A O 1
ATOM 724 N N . GLU A 1 91 ? -12.456 -8.554 -6.646 1.00 91.06 91 GLU A N 1
ATOM 725 C CA . GLU A 1 91 ? -13.069 -8.699 -5.312 1.00 91.06 91 GLU A CA 1
ATOM 726 C C . GLU A 1 91 ? -14.611 -8.701 -5.334 1.00 91.06 91 GLU A C 1
ATOM 728 O O . GLU A 1 91 ? -15.231 -9.243 -4.427 1.00 91.06 91 GLU A O 1
ATOM 733 N N . LYS A 1 92 ? -15.265 -8.145 -6.368 1.00 88.06 92 LYS A N 1
ATOM 734 C CA . LYS A 1 92 ? -16.736 -8.196 -6.490 1.00 88.06 92 LYS A CA 1
ATOM 735 C C . LYS A 1 92 ? -17.255 -9.562 -6.940 1.00 88.06 92 LYS A C 1
ATOM 737 O O . LYS A 1 92 ? -18.439 -9.837 -6.775 1.00 88.06 92 LYS A O 1
ATOM 742 N N . LYS A 1 93 ? -16.404 -10.374 -7.570 1.00 90.06 93 LYS A N 1
ATOM 743 C CA . LYS A 1 93 ? -16.754 -11.693 -8.117 1.00 90.06 93 LYS A CA 1
ATOM 744 C C . LYS A 1 93 ? -16.269 -12.849 -7.245 1.00 90.06 93 LYS A C 1
ATOM 746 O O . LYS A 1 93 ? -16.778 -13.951 -7.409 1.00 90.06 93 LYS A O 1
ATOM 751 N N . ASP A 1 94 ? -15.324 -12.603 -6.341 1.00 88.31 94 ASP A N 1
ATOM 752 C CA . ASP A 1 94 ? -14.787 -13.617 -5.434 1.00 88.31 94 ASP A CA 1
ATOM 753 C C . ASP A 1 94 ? -15.067 -13.248 -3.965 1.00 88.31 94 ASP A C 1
ATOM 755 O O . ASP A 1 94 ? -14.281 -12.532 -3.337 1.00 88.31 94 ASP A O 1
ATOM 759 N N . PRO A 1 95 ? -16.194 -13.712 -3.397 1.00 81.88 95 PRO A N 1
ATOM 760 C CA . PRO A 1 95 ? -16.538 -13.435 -2.008 1.00 81.88 95 PRO A CA 1
ATOM 761 C C . PRO A 1 95 ? -15.705 -14.247 -0.998 1.00 81.88 95 PRO A C 1
ATOM 763 O O . PRO A 1 95 ? -15.829 -14.005 0.205 1.00 81.88 95 PRO A O 1
ATOM 766 N N . LEU A 1 96 ? -14.879 -15.207 -1.439 1.00 87.25 96 LEU A N 1
ATOM 767 C CA . LEU A 1 96 ? -14.223 -16.175 -0.553 1.00 87.25 96 LEU A CA 1
ATOM 768 C C . LEU A 1 96 ? -12.939 -15.655 0.093 1.00 87.25 96 LEU A C 1
ATOM 770 O O . LEU A 1 96 ? -12.555 -16.148 1.150 1.00 87.25 96 LEU A O 1
ATOM 774 N N . ASP A 1 97 ? -12.276 -14.655 -0.492 1.00 87.00 97 ASP A N 1
ATOM 775 C CA . ASP A 1 97 ? -11.012 -14.144 0.052 1.00 87.00 97 ASP A CA 1
ATOM 776 C C . ASP A 1 97 ? -11.190 -13.557 1.462 1.00 87.00 97 ASP A C 1
ATOM 778 O O . ASP A 1 97 ? -10.281 -13.615 2.288 1.00 87.00 97 ASP A O 1
ATOM 782 N N . THR A 1 98 ? -12.382 -13.046 1.789 1.00 89.25 98 THR A N 1
ATOM 783 C CA . THR A 1 98 ? -12.736 -12.376 3.054 1.00 89.25 98 THR A CA 1
ATOM 784 C C . THR A 1 98 ? -11.797 -11.239 3.473 1.00 89.25 98 THR A C 1
ATOM 786 O O . THR A 1 98 ? -12.111 -10.543 4.430 1.00 89.25 98 THR A O 1
ATOM 789 N N . LYS A 1 99 ? -10.671 -10.968 2.811 1.00 92.50 99 LYS A N 1
ATOM 790 C CA . LYS A 1 99 ? -9.738 -9.931 3.246 1.00 92.50 99 LYS A CA 1
ATOM 791 C C . LYS A 1 99 ? -10.260 -8.551 2.884 1.00 92.50 99 LYS A C 1
ATOM 793 O O . LYS A 1 99 ? -10.987 -8.363 1.914 1.00 92.50 99 LYS A O 1
ATOM 798 N N . VAL A 1 100 ? -9.872 -7.574 3.693 1.00 92.31 100 VAL A N 1
ATOM 799 C CA . VAL A 1 100 ? -10.061 -6.157 3.386 1.00 92.31 100 VAL A CA 1
ATOM 800 C C . VAL A 1 100 ? -8.677 -5.539 3.348 1.00 92.31 100 VAL A C 1
ATOM 802 O O . VAL A 1 100 ? -8.013 -5.394 4.370 1.00 92.31 100 VAL A O 1
ATOM 805 N N . ARG A 1 101 ? -8.212 -5.224 2.142 1.00 94.38 101 ARG A N 1
ATOM 806 C CA . ARG A 1 101 ? -6.871 -4.673 1.936 1.00 94.38 101 ARG A CA 1
ATOM 807 C C . ARG A 1 101 ? -6.897 -3.141 1.941 1.00 94.38 101 ARG A C 1
ATOM 809 O O . ARG A 1 101 ? -7.899 -2.567 1.496 1.00 94.38 101 ARG A O 1
ATOM 816 N N . PRO A 1 102 ? -5.812 -2.478 2.389 1.00 94.62 102 PRO A N 1
ATOM 817 C CA . PRO A 1 102 ? -5.735 -1.017 2.443 1.00 94.62 102 PRO A CA 1
ATOM 818 C C . PRO A 1 102 ? -5.885 -0.354 1.074 1.00 94.62 102 PRO A C 1
ATOM 820 O O . PRO A 1 102 ? -6.496 0.707 0.979 1.00 94.62 102 PRO A O 1
ATOM 823 N N . ALA A 1 103 ? -5.369 -0.985 0.017 1.00 94.56 103 ALA A N 1
ATOM 824 C CA . ALA A 1 103 ? -5.472 -0.473 -1.337 1.00 94.56 103 ALA A CA 1
ATOM 825 C C . ALA A 1 103 ? -6.484 -1.270 -2.174 1.00 94.56 103 ALA A C 1
ATOM 827 O O . ALA A 1 103 ? -6.970 -2.341 -1.796 1.00 94.56 103 ALA A O 1
ATOM 828 N N . HIS A 1 104 ? -6.840 -0.698 -3.320 1.00 94.62 104 HIS A N 1
ATOM 829 C CA . HIS A 1 104 ? -7.798 -1.289 -4.246 1.00 94.62 104 HIS A CA 1
ATOM 830 C C . HIS A 1 104 ? -7.207 -2.441 -5.062 1.00 94.62 104 HIS A C 1
ATOM 832 O O . HIS A 1 104 ? -5.991 -2.489 -5.263 1.00 94.62 104 HIS A O 1
ATOM 838 N N . PRO A 1 105 ? -8.055 -3.326 -5.617 1.00 95.75 105 PRO A N 1
ATOM 839 C CA . PRO A 1 105 ? -7.613 -4.364 -6.538 1.00 95.75 105 PRO A CA 1
ATOM 840 C C . PRO A 1 105 ? -6.829 -3.821 -7.740 1.00 95.75 105 PRO A C 1
ATOM 842 O O . PRO A 1 105 ? -7.156 -2.780 -8.326 1.00 95.75 105 PRO A O 1
ATOM 845 N N . LEU A 1 106 ? -5.808 -4.581 -8.126 1.00 97.12 106 LEU A N 1
ATOM 846 C CA . LEU A 1 106 ? -5.030 -4.406 -9.349 1.00 97.12 106 LEU A CA 1
ATOM 847 C C . LEU A 1 106 ? -5.516 -5.304 -10.495 1.00 97.12 106 LEU A C 1
ATOM 849 O O . LEU A 1 106 ? -4.972 -5.225 -11.592 1.00 97.12 106 LEU A O 1
ATOM 853 N N . TYR A 1 107 ? -6.573 -6.091 -10.287 1.00 96.75 107 TYR A N 1
ATOM 854 C CA . TYR A 1 107 ? -7.324 -6.669 -11.400 1.00 96.75 107 TYR A CA 1
ATOM 855 C C . TYR A 1 107 ? -7.794 -5.559 -12.346 1.00 96.75 107 TYR A C 1
ATOM 857 O O . TYR A 1 107 ? -8.349 -4.552 -11.886 1.00 96.75 107 TYR A O 1
ATOM 865 N N . ASN A 1 108 ? -7.583 -5.743 -13.650 1.00 96.69 108 ASN A N 1
ATOM 866 C CA . ASN A 1 108 ? -7.916 -4.746 -14.663 1.00 96.69 108 ASN A CA 1
ATOM 867 C C . ASN A 1 108 ? -7.330 -3.360 -14.363 1.00 96.69 108 ASN A C 1
ATOM 869 O O . ASN A 1 108 ? -8.040 -2.362 -14.210 1.00 96.69 108 ASN A O 1
ATOM 873 N N . SER A 1 109 ? -6.013 -3.324 -14.166 1.00 96.56 1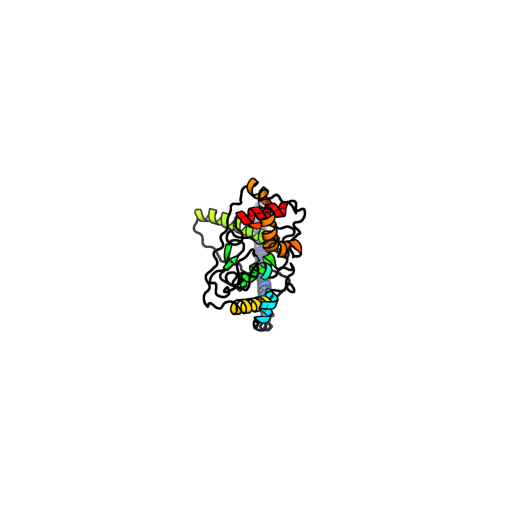09 SER A N 1
ATOM 874 C CA . SER A 1 109 ? -5.293 -2.100 -13.828 1.00 96.56 109 SER A CA 1
ATOM 875 C C . SER A 1 109 ? -4.243 -1.685 -14.847 1.00 96.56 109 SER A C 1
ATOM 877 O O . SER A 1 109 ? -3.954 -0.495 -14.910 1.00 96.56 109 SER A O 1
ATOM 879 N N . ALA A 1 110 ? -3.733 -2.601 -15.677 1.00 96.12 110 ALA A N 1
ATOM 880 C CA . ALA A 1 110 ? -2.617 -2.321 -16.583 1.00 96.12 110 ALA A CA 1
ATOM 881 C C . ALA A 1 110 ? -2.895 -1.161 -17.549 1.00 96.12 110 ALA A C 1
ATOM 883 O O . ALA A 1 110 ? -2.000 -0.377 -17.851 1.00 96.12 110 ALA A O 1
ATOM 884 N N . HIS A 1 111 ? -4.154 -0.998 -17.962 1.00 95.38 111 HIS A N 1
ATOM 885 C CA . HIS A 1 111 ? -4.576 0.007 -18.937 1.00 95.38 111 HIS A CA 1
ATOM 886 C C . HIS A 1 111 ? -5.250 1.234 -18.303 1.00 95.38 111 HIS A C 1
ATOM 888 O O . HIS A 1 111 ? -6.049 1.922 -18.944 1.00 95.38 111 HIS A O 1
ATOM 894 N N . ARG A 1 112 ? -4.969 1.525 -17.026 1.00 95.12 112 ARG A N 1
ATOM 895 C CA . ARG A 1 112 ? -5.422 2.768 -16.385 1.00 95.12 112 ARG A CA 1
ATOM 896 C C . ARG A 1 112 ? -4.619 3.949 -16.914 1.00 95.12 112 ARG A C 1
ATOM 898 O O . ARG A 1 112 ? -3.399 3.975 -16.804 1.00 95.12 112 ARG A O 1
ATOM 905 N N . ALA A 1 113 ? -5.322 4.979 -17.377 1.00 93.62 113 ALA A N 1
ATOM 906 C CA . ALA A 1 113 ? -4.695 6.232 -17.802 1.00 93.62 113 ALA A CA 1
ATOM 907 C C . ALA A 1 113 ? -4.081 7.030 -16.636 1.00 93.62 113 ALA A C 1
ATOM 909 O O . ALA A 1 113 ? -3.202 7.862 -16.842 1.00 93.62 113 ALA A O 1
ATOM 910 N N . ILE A 1 114 ? -4.586 6.824 -15.413 1.00 94.19 114 ILE A N 1
ATOM 911 C CA . ILE A 1 114 ? -4.164 7.556 -14.217 1.00 94.19 114 ILE A CA 1
ATOM 912 C C . ILE A 1 114 ? -4.078 6.593 -13.035 1.00 94.19 114 ILE A C 1
ATOM 914 O O . ILE A 1 114 ? -5.036 5.892 -12.699 1.00 94.19 114 ILE A O 1
ATOM 918 N N . TRP A 1 115 ? -2.937 6.645 -12.365 1.00 93.38 115 TRP A N 1
ATOM 919 C CA . TRP A 1 115 ? -2.648 6.047 -11.072 1.00 93.38 115 TRP A CA 1
ATOM 920 C C . TRP A 1 115 ? -2.624 7.134 -10.003 1.00 93.38 115 TRP A C 1
ATOM 922 O O . TRP A 1 115 ? -2.454 8.314 -10.308 1.00 93.38 115 TRP A O 1
ATOM 932 N N . ARG A 1 116 ? -2.789 6.754 -8.737 1.00 90.25 116 ARG A N 1
ATOM 933 C CA . ARG A 1 116 ? -2.649 7.677 -7.607 1.00 90.25 116 ARG A CA 1
ATOM 934 C C . ARG A 1 116 ? -1.684 7.107 -6.588 1.00 90.25 116 ARG A C 1
ATOM 936 O O . ARG A 1 116 ? -1.820 5.944 -6.213 1.00 90.25 116 ARG A O 1
ATOM 943 N N . ASP A 1 117 ? -0.746 7.923 -6.126 1.00 87.44 117 ASP A N 1
ATOM 944 C CA . ASP A 1 117 ? 0.136 7.536 -5.028 1.00 87.44 117 ASP A CA 1
ATOM 945 C C . ASP A 1 117 ? -0.575 7.614 -3.658 1.00 87.44 117 ASP A C 1
ATOM 947 O O . ASP A 1 117 ? -1.730 8.045 -3.528 1.00 87.44 117 ASP A O 1
ATOM 951 N N . TYR A 1 118 ? 0.121 7.232 -2.584 1.00 83.50 118 TYR A N 1
ATOM 952 C CA . TYR A 1 118 ? -0.423 7.334 -1.223 1.00 83.50 118 TYR A CA 1
ATOM 953 C C . TYR A 1 118 ? -0.689 8.768 -0.765 1.00 83.50 118 TYR A C 1
ATOM 955 O O . TYR A 1 118 ? -1.480 8.981 0.151 1.00 83.50 118 TYR A O 1
ATOM 963 N N . ARG A 1 119 ? -0.107 9.772 -1.418 1.00 82.69 119 ARG A N 1
ATOM 964 C CA . ARG A 1 119 ? -0.343 11.196 -1.141 1.00 82.69 119 ARG A CA 1
ATOM 965 C C . ARG A 1 119 ? -1.532 11.739 -1.940 1.00 82.69 119 ARG A C 1
ATOM 967 O O . ARG A 1 119 ? -2.092 12.763 -1.567 1.00 82.69 119 ARG A O 1
ATOM 974 N N . GLY A 1 120 ? -2.008 10.979 -2.925 1.00 84.44 120 GLY A N 1
ATOM 975 C CA . GLY A 1 120 ? -3.148 11.303 -3.780 1.00 84.44 120 GLY A CA 1
ATOM 976 C C . GLY A 1 120 ? -2.745 11.996 -5.080 1.00 84.44 120 GLY A C 1
ATOM 977 O O . GLY A 1 120 ? -3.630 12.417 -5.829 1.00 84.44 120 GLY A O 1
ATOM 978 N N . GLU A 1 121 ? -1.444 12.103 -5.348 1.00 88.31 121 GLU A N 1
ATOM 979 C CA . GLU A 1 121 ? -0.886 12.690 -6.561 1.00 88.31 121 GLU A CA 1
ATOM 980 C C . GLU A 1 121 ? -1.101 11.749 -7.747 1.00 88.31 121 GLU A C 1
ATOM 982 O O . GLU A 1 121 ? -1.011 10.527 -7.612 1.00 88.31 121 GLU A O 1
ATOM 987 N N . ASN A 1 122 ? -1.409 12.325 -8.909 1.00 92.69 122 ASN A N 1
ATOM 988 C CA . ASN A 1 122 ? -1.610 11.556 -10.130 1.00 92.69 122 ASN A CA 1
ATOM 989 C C . ASN A 1 122 ? -0.261 11.085 -10.686 1.00 92.69 122 ASN A C 1
ATOM 991 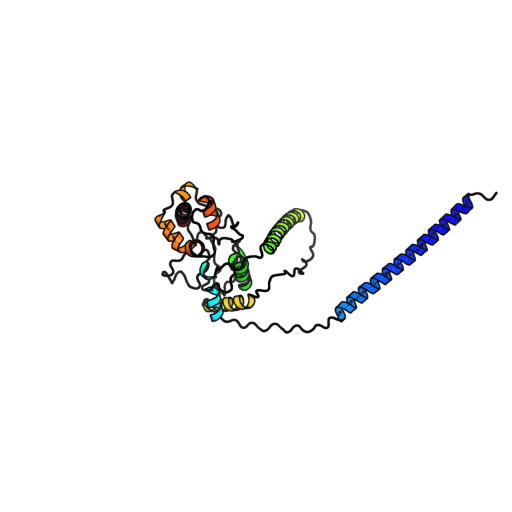O O . ASN A 1 122 ? 0.660 11.882 -10.849 1.00 92.69 122 ASN A O 1
ATOM 995 N N . ILE A 1 123 ? -0.191 9.810 -11.049 1.00 92.81 123 ILE A N 1
ATOM 996 C CA . ILE A 1 123 ? 0.929 9.188 -11.748 1.00 92.81 123 ILE A CA 1
ATOM 997 C C . ILE A 1 123 ? 0.400 8.659 -13.084 1.00 92.81 123 ILE A C 1
ATOM 999 O O . ILE A 1 123 ? -0.615 7.970 -13.121 1.00 92.81 123 ILE A O 1
ATOM 1003 N N . LEU A 1 124 ? 1.061 8.999 -14.189 1.00 92.94 124 LEU A N 1
ATOM 1004 C CA . LEU A 1 124 ? 0.608 8.632 -15.540 1.00 92.94 124 LEU A CA 1
ATOM 1005 C C . LEU A 1 124 ? 1.279 7.363 -16.084 1.00 92.94 124 LEU A C 1
ATOM 1007 O O . LEU A 1 124 ? 0.912 6.887 -17.149 1.00 92.94 124 LEU A O 1
ATOM 1011 N N . ASP A 1 125 ? 2.252 6.821 -15.353 1.00 92.56 125 ASP A N 1
ATOM 1012 C CA . ASP A 1 125 ? 3.052 5.674 -15.769 1.00 92.56 125 ASP A CA 1
ATOM 1013 C C . ASP A 1 125 ? 2.965 4.542 -14.735 1.00 92.56 125 ASP A C 1
ATOM 1015 O O . ASP A 1 125 ? 3.201 4.749 -13.541 1.00 92.56 125 ASP A O 1
ATOM 1019 N N . LEU A 1 126 ? 2.632 3.334 -15.197 1.00 94.00 126 LEU A N 1
ATOM 1020 C CA . LEU A 1 126 ? 2.500 2.156 -14.336 1.00 94.00 126 LEU A CA 1
ATOM 1021 C C . LEU A 1 126 ? 3.830 1.812 -13.652 1.00 94.00 126 LEU A C 1
ATOM 1023 O O . LEU A 1 126 ? 3.835 1.481 -12.466 1.00 94.00 126 LEU A O 1
ATOM 1027 N N . LYS A 1 127 ? 4.965 1.916 -14.359 1.00 92.62 127 LYS A N 1
ATOM 1028 C CA . LYS A 1 127 ? 6.280 1.594 -13.779 1.00 92.62 127 LYS A CA 1
ATOM 1029 C C . LYS A 1 127 ? 6.627 2.555 -12.649 1.00 92.62 127 LYS A C 1
ATOM 1031 O O . LYS A 1 127 ? 7.056 2.108 -11.588 1.00 92.62 127 LYS A O 1
ATOM 1036 N N . LEU A 1 128 ? 6.362 3.847 -12.825 1.00 91.69 128 LEU A N 1
ATOM 1037 C CA . LEU A 1 128 ? 6.522 4.843 -11.774 1.00 91.69 128 LEU A CA 1
ATOM 1038 C C . LEU A 1 128 ? 5.585 4.574 -10.589 1.00 91.69 128 LEU A C 1
ATOM 1040 O O . LEU A 1 128 ? 6.022 4.663 -9.444 1.00 91.69 128 LEU A O 1
ATOM 1044 N N . ALA A 1 129 ? 4.327 4.192 -10.835 1.00 93.94 129 ALA A N 1
ATOM 1045 C CA . ALA A 1 129 ? 3.385 3.846 -9.768 1.00 93.94 129 ALA A CA 1
ATOM 1046 C C . ALA A 1 129 ? 3.862 2.630 -8.950 1.00 93.94 129 ALA A C 1
ATOM 1048 O O . ALA A 1 129 ? 3.830 2.663 -7.717 1.00 93.94 129 ALA A O 1
ATOM 1049 N N . MET A 1 130 ? 4.362 1.586 -9.621 1.00 95.12 130 MET A N 1
ATOM 1050 C CA . MET A 1 130 ? 4.967 0.423 -8.964 1.00 95.12 130 MET A CA 1
ATOM 1051 C C . MET A 1 130 ? 6.214 0.811 -8.176 1.00 95.12 130 MET A C 1
ATOM 1053 O O . MET A 1 130 ? 6.327 0.433 -7.013 1.00 95.12 130 MET A O 1
ATOM 1057 N N . LYS A 1 131 ? 7.114 1.605 -8.766 1.00 93.00 131 LYS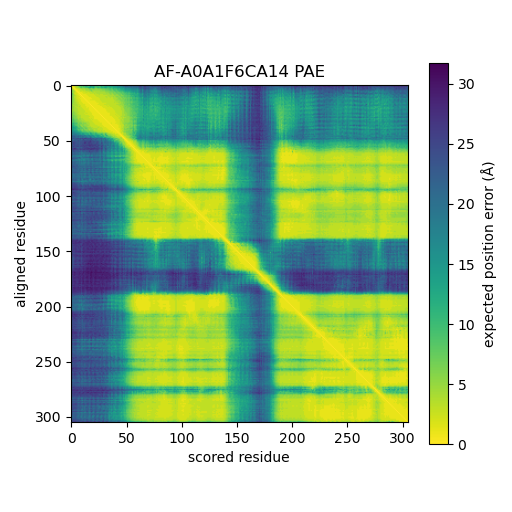 A N 1
ATOM 1058 C CA . LYS A 1 131 ? 8.339 2.059 -8.103 1.00 93.00 131 LYS A CA 1
ATOM 1059 C C . LYS A 1 131 ? 8.031 2.804 -6.806 1.00 93.00 131 LYS A C 1
ATOM 1061 O O . LYS A 1 131 ? 8.588 2.464 -5.771 1.00 93.00 131 LYS A O 1
ATOM 1066 N N . VAL A 1 132 ? 7.094 3.757 -6.837 1.00 91.31 132 VAL A N 1
ATOM 1067 C CA . VAL A 1 132 ? 6.667 4.493 -5.635 1.00 91.31 132 VAL A CA 1
ATOM 1068 C C . VAL A 1 132 ? 6.166 3.533 -4.555 1.00 91.31 132 VAL A C 1
ATOM 1070 O O . VAL A 1 132 ? 6.513 3.697 -3.389 1.00 91.31 132 VAL A O 1
ATOM 1073 N N . CYS A 1 133 ? 5.392 2.510 -4.920 1.00 92.81 133 CYS A N 1
ATOM 1074 C CA . CYS A 1 133 ? 4.918 1.501 -3.973 1.00 92.81 133 CYS A CA 1
ATOM 1075 C C . CYS A 1 133 ? 6.066 0.672 -3.373 1.00 92.81 133 CYS A C 1
ATOM 1077 O O . CYS A 1 133 ? 6.169 0.530 -2.151 1.00 92.81 133 CYS A O 1
ATOM 1079 N N . ILE A 1 134 ? 6.953 0.167 -4.229 1.00 92.38 134 ILE A N 1
ATOM 1080 C CA . ILE A 1 134 ? 8.094 -0.662 -3.837 1.00 92.38 134 ILE A CA 1
ATOM 1081 C C . ILE A 1 134 ? 9.011 0.103 -2.882 1.00 92.38 134 ILE A C 1
ATOM 1083 O O . ILE A 1 134 ? 9.300 -0.395 -1.794 1.00 92.38 134 ILE A O 1
ATOM 1087 N N . ASP A 1 135 ? 9.391 1.326 -3.250 1.00 88.69 135 ASP A N 1
ATOM 1088 C CA . ASP A 1 135 ? 10.276 2.177 -2.453 1.00 88.69 135 ASP A CA 1
ATOM 1089 C C . ASP A 1 135 ? 9.649 2.574 -1.111 1.00 88.69 135 ASP A C 1
ATOM 1091 O O . ASP A 1 135 ? 10.351 2.718 -0.114 1.00 88.69 135 ASP A O 1
ATOM 1095 N N . THR A 1 136 ? 8.325 2.769 -1.075 1.00 86.94 136 THR A N 1
ATOM 1096 C CA . THR A 1 136 ? 7.639 3.245 0.135 1.00 86.94 136 THR A CA 1
ATOM 1097 C C . THR A 1 136 ? 7.405 2.122 1.147 1.00 86.94 136 THR A C 1
ATOM 1099 O O . THR A 1 136 ? 7.506 2.362 2.350 1.00 86.94 136 THR A O 1
ATOM 1102 N N . TRP A 1 137 ? 7.064 0.909 0.693 1.00 89.38 137 TRP A N 1
ATOM 1103 C CA . TRP A 1 137 ? 6.609 -0.160 1.596 1.00 89.38 137 TRP A CA 1
ATOM 1104 C C . TRP A 1 137 ? 7.372 -1.479 1.489 1.00 89.38 137 TRP A C 1
ATOM 1106 O O . TRP A 1 137 ? 7.398 -2.238 2.456 1.00 89.38 137 TRP A O 1
ATOM 1116 N N . MET A 1 138 ? 7.963 -1.817 0.346 1.00 89.81 138 MET A N 1
ATOM 1117 C CA . MET A 1 138 ? 8.497 -3.172 0.114 1.00 89.81 138 MET A CA 1
ATOM 1118 C C . MET A 1 138 ? 10.008 -3.249 0.329 1.00 89.81 138 MET A C 1
ATOM 1120 O O . MET A 1 138 ? 10.541 -4.284 0.739 1.00 89.81 138 MET A O 1
ATOM 1124 N N . VAL A 1 139 ? 10.697 -2.136 0.104 1.00 87.12 139 VAL A N 1
ATOM 1125 C CA . VAL A 1 139 ? 12.128 -2.001 0.333 1.00 87.12 139 VAL A CA 1
ATOM 1126 C C . VAL A 1 139 ? 12.317 -1.037 1.495 1.00 87.12 139 VAL A C 1
ATOM 1128 O O . VAL A 1 139 ? 11.770 0.059 1.492 1.00 87.12 139 VAL A O 1
ATOM 1131 N N . LYS A 1 140 ? 13.068 -1.452 2.520 1.00 70.00 140 LYS A N 1
ATOM 1132 C CA . LYS A 1 140 ? 13.516 -0.558 3.581 1.00 70.00 140 LYS A CA 1
ATOM 1133 C C . LYS A 1 140 ? 14.226 0.616 2.916 1.00 70.00 140 LYS A C 1
ATOM 1135 O O . LYS A 1 140 ? 15.234 0.380 2.243 1.00 70.00 140 LYS A O 1
ATOM 1140 N N . PRO A 1 141 ? 13.726 1.843 3.094 1.00 61.56 141 PRO A N 1
ATOM 1141 C CA . PRO A 1 141 ? 14.448 2.995 2.614 1.00 61.56 141 PRO A CA 1
ATOM 1142 C C . PRO A 1 141 ? 15.842 2.988 3.222 1.00 61.56 141 PRO A C 1
ATOM 1144 O O . PRO A 1 141 ? 16.001 2.687 4.408 1.00 61.56 141 PRO A O 1
ATOM 1147 N N . ASP A 1 142 ? 16.852 3.339 2.430 1.00 63.62 142 ASP A N 1
ATOM 1148 C CA . ASP A 1 142 ? 18.083 3.840 3.023 1.00 63.62 142 ASP A CA 1
ATOM 1149 C C . ASP A 1 142 ? 17.684 5.097 3.807 1.00 63.62 142 ASP A C 1
ATOM 1151 O O . ASP A 1 142 ? 17.361 6.148 3.243 1.00 63.62 142 ASP A O 1
ATOM 1155 N N . THR A 1 143 ? 17.556 4.942 5.124 1.00 56.81 143 THR A N 1
ATOM 1156 C CA . THR A 1 143 ? 16.935 5.933 6.008 1.00 56.81 143 THR A CA 1
ATOM 1157 C C . THR A 1 143 ? 17.725 7.240 6.016 1.00 56.81 143 THR A C 1
ATOM 1159 O O . THR A 1 143 ? 17.152 8.303 6.271 1.00 56.81 143 THR A O 1
ATOM 1162 N N . ALA A 1 144 ? 19.014 7.190 5.658 1.00 56.31 144 ALA A N 1
ATOM 1163 C CA . ALA A 1 144 ? 19.841 8.363 5.419 1.00 56.31 144 ALA A CA 1
ATOM 1164 C C . ALA A 1 144 ? 19.441 9.087 4.120 1.00 56.31 144 ALA A C 1
ATOM 1166 O O . ALA A 1 144 ? 19.241 10.305 4.132 1.00 56.31 144 ALA A O 1
ATOM 1167 N N . ALA A 1 145 ? 19.248 8.348 3.025 1.00 55.25 145 ALA A N 1
ATOM 1168 C CA . ALA A 1 145 ? 18.864 8.901 1.727 1.00 55.25 145 ALA A CA 1
ATOM 1169 C C . ALA A 1 145 ? 17.442 9.495 1.735 1.00 55.25 145 ALA A C 1
ATOM 1171 O O . ALA A 1 145 ? 17.245 10.625 1.292 1.00 55.25 145 ALA A O 1
ATOM 1172 N N . MET A 1 146 ? 16.453 8.812 2.326 1.00 51.84 146 MET A N 1
ATOM 1173 C CA . MET A 1 146 ? 15.079 9.341 2.377 1.00 51.84 146 MET A CA 1
ATOM 1174 C C . MET A 1 146 ? 14.908 10.517 3.344 1.00 51.84 146 MET A C 1
ATOM 1176 O O . MET A 1 146 ? 14.099 11.415 3.087 1.00 51.84 146 MET A O 1
ATOM 1180 N N . ARG A 1 147 ? 15.678 10.584 4.441 1.00 55.62 147 ARG A N 1
ATOM 1181 C CA . ARG A 1 147 ? 15.729 11.815 5.251 1.00 55.62 147 ARG A CA 1
ATOM 1182 C C . ARG A 1 147 ? 16.284 12.974 4.437 1.00 55.62 147 ARG A C 1
ATOM 1184 O O . ARG A 1 147 ? 15.696 14.051 4.470 1.00 55.62 147 ARG A O 1
ATOM 1191 N N . ALA A 1 148 ? 17.349 12.752 3.668 1.00 57.25 148 ALA A N 1
ATOM 1192 C CA . ALA A 1 148 ? 17.894 13.778 2.788 1.00 57.25 148 ALA A CA 1
ATOM 1193 C C . ALA A 1 148 ? 16.868 14.233 1.733 1.00 57.25 148 ALA A C 1
ATOM 1195 O O . ALA A 1 148 ? 16.692 15.437 1.540 1.00 57.25 148 ALA A O 1
ATOM 1196 N N . ASP A 1 149 ? 16.126 13.307 1.121 1.00 52.53 149 ASP A N 1
ATOM 1197 C CA . ASP A 1 149 ? 15.111 13.632 0.113 1.00 52.53 149 ASP A CA 1
ATOM 1198 C C . ASP A 1 149 ? 13.855 14.288 0.688 1.00 52.53 149 ASP A C 1
ATOM 1200 O O . ASP A 1 149 ? 13.324 15.215 0.081 1.00 52.53 149 ASP A O 1
ATOM 1204 N N . SER A 1 150 ? 13.395 13.897 1.877 1.00 52.56 150 SER A N 1
ATOM 1205 C CA . SER A 1 150 ? 12.261 14.562 2.533 1.00 52.56 150 SER A CA 1
ATOM 1206 C C . SER A 1 150 ? 12.617 15.975 3.012 1.00 52.56 150 SER A C 1
ATOM 1208 O O . SER A 1 150 ? 11.831 16.901 2.802 1.00 52.56 150 SER A O 1
ATOM 1210 N N . ILE A 1 151 ? 13.826 16.182 3.555 1.00 57.91 151 ILE A N 1
ATOM 1211 C CA . ILE A 1 151 ? 14.366 17.516 3.869 1.00 57.91 151 ILE A CA 1
ATOM 1212 C C . ILE A 1 151 ? 14.469 18.356 2.591 1.00 57.91 151 ILE A C 1
ATOM 1214 O O . ILE A 1 151 ? 14.110 19.538 2.591 1.00 57.91 151 ILE A O 1
ATOM 1218 N N . ARG A 1 152 ? 14.917 17.755 1.483 1.00 67.25 152 ARG A N 1
ATOM 1219 C CA . ARG A 1 152 ? 15.039 18.420 0.181 1.00 67.25 152 ARG A CA 1
ATOM 1220 C C . ARG A 1 152 ? 13.677 18.780 -0.401 1.00 67.25 152 ARG A C 1
ATOM 1222 O O . ARG A 1 152 ? 13.492 19.923 -0.798 1.00 67.25 152 ARG A O 1
ATOM 1229 N N . ALA A 1 153 ? 12.713 17.865 -0.398 1.00 61.69 153 ALA A N 1
ATOM 1230 C CA . ALA A 1 153 ? 11.352 18.111 -0.864 1.00 61.69 153 ALA A CA 1
ATOM 1231 C C . ALA A 1 153 ? 10.660 19.196 -0.026 1.00 61.69 153 ALA A C 1
ATOM 1233 O O . ALA A 1 153 ? 10.002 20.078 -0.575 1.00 61.69 153 ALA A O 1
ATOM 1234 N N . ASP A 1 154 ? 10.851 19.196 1.296 1.00 61.12 154 ASP A N 1
ATOM 1235 C CA . ASP A 1 154 ? 10.318 20.252 2.156 1.00 61.12 154 ASP A CA 1
ATOM 1236 C C . ASP A 1 154 ? 10.991 21.609 1.901 1.00 61.12 154 ASP A C 1
ATOM 1238 O O . ASP A 1 154 ? 10.321 22.643 1.834 1.00 61.12 154 ASP A O 1
ATOM 1242 N N . SER A 1 155 ? 12.305 21.604 1.670 1.00 64.81 155 SER A N 1
ATOM 1243 C CA . SER A 1 155 ? 13.059 22.795 1.269 1.00 64.81 155 SER A CA 1
ATOM 1244 C C . SER A 1 155 ? 12.598 23.323 -0.090 1.00 64.81 155 SER A C 1
ATOM 1246 O O . SER A 1 155 ? 12.365 24.523 -0.221 1.00 64.81 155 SER A O 1
ATOM 1248 N N . LEU A 1 156 ? 12.376 22.448 -1.074 1.00 68.50 156 LEU A N 1
ATOM 1249 C CA . LEU A 1 156 ? 11.847 22.808 -2.390 1.00 68.50 156 LEU A CA 1
ATOM 1250 C C . LEU A 1 156 ? 10.434 23.382 -2.281 1.00 68.50 156 LEU A C 1
ATOM 1252 O O . LEU A 1 156 ? 10.191 24.451 -2.826 1.00 68.50 156 LEU A O 1
ATOM 1256 N N . ARG A 1 157 ? 9.535 22.784 -1.488 1.00 72.88 157 ARG A N 1
ATOM 1257 C CA . ARG A 1 157 ? 8.194 23.346 -1.238 1.00 72.88 157 ARG A CA 1
ATOM 1258 C C . ARG A 1 157 ? 8.252 24.722 -0.575 1.00 72.88 157 ARG A C 1
ATOM 1260 O O . ARG A 1 157 ? 7.491 25.615 -0.947 1.00 72.88 157 ARG A O 1
ATOM 1267 N N . LYS A 1 158 ? 9.159 24.934 0.385 1.00 74.75 158 LYS A N 1
ATOM 1268 C CA . LYS A 1 158 ? 9.382 26.254 1.008 1.00 74.75 158 LYS A CA 1
ATOM 1269 C C . LYS A 1 158 ? 9.917 27.267 -0.002 1.00 74.75 158 LYS A C 1
ATOM 1271 O O . LYS A 1 158 ? 9.452 28.409 -0.017 1.00 74.75 158 LYS A O 1
ATOM 1276 N N . VAL A 1 159 ? 10.850 26.857 -0.861 1.00 71.25 159 VAL A N 1
ATOM 1277 C CA . VAL A 1 159 ? 11.388 27.684 -1.948 1.00 71.25 159 VAL A CA 1
ATOM 1278 C C . VAL A 1 159 ? 10.296 28.011 -2.961 1.00 71.25 159 VAL A C 1
ATOM 1280 O O . VAL A 1 159 ? 10.112 29.180 -3.269 1.00 71.25 159 VAL A O 1
ATOM 1283 N N . GLU A 1 160 ? 9.501 27.046 -3.414 1.00 74.00 160 GLU A N 1
ATOM 1284 C CA . GLU A 1 160 ? 8.378 27.260 -4.329 1.00 74.00 160 GLU A CA 1
ATOM 1285 C C . GLU A 1 160 ? 7.305 28.165 -3.728 1.00 74.00 160 GLU A C 1
ATOM 1287 O O . GLU A 1 160 ? 6.835 29.084 -4.396 1.00 74.00 160 GLU A O 1
ATOM 1292 N N . ALA A 1 161 ? 6.942 27.978 -2.456 1.00 76.12 161 ALA A N 1
ATOM 1293 C CA . ALA A 1 161 ? 6.010 28.858 -1.758 1.00 76.12 161 ALA A CA 1
ATOM 1294 C C . ALA A 1 161 ? 6.559 30.292 -1.658 1.00 76.12 161 ALA A C 1
ATOM 1296 O O . ALA A 1 161 ? 5.821 31.260 -1.875 1.00 76.12 161 ALA A O 1
ATOM 1297 N N . LYS A 1 162 ? 7.863 30.446 -1.391 1.00 80.38 162 LYS A N 1
ATOM 1298 C CA . LYS A 1 162 ? 8.561 31.740 -1.384 1.00 80.38 162 LYS A CA 1
ATOM 1299 C C . LYS A 1 162 ? 8.602 32.360 -2.784 1.00 80.38 162 LYS A C 1
ATOM 1301 O O . LYS A 1 162 ? 8.252 33.526 -2.938 1.00 80.38 162 LYS A O 1
ATOM 1306 N N . LEU A 1 163 ? 8.932 31.586 -3.815 1.00 71.25 163 LEU A N 1
ATOM 1307 C CA . LEU A 1 163 ? 8.936 32.015 -5.214 1.00 71.25 163 LEU A CA 1
ATOM 1308 C C . LEU A 1 163 ? 7.533 32.392 -5.689 1.00 71.25 163 LEU A C 1
ATOM 1310 O O . LEU A 1 163 ? 7.380 33.386 -6.385 1.00 71.25 163 LEU A O 1
ATOM 1314 N N . LYS A 1 164 ? 6.488 31.668 -5.279 1.00 75.88 164 LYS A N 1
ATOM 1315 C CA . LYS A 1 164 ? 5.086 31.997 -5.573 1.00 75.88 164 LYS A CA 1
ATOM 1316 C C . LYS A 1 164 ? 4.668 33.318 -4.921 1.00 75.88 164 LYS A C 1
ATOM 1318 O O . LYS A 1 164 ? 3.928 34.081 -5.538 1.00 75.88 164 LYS A O 1
ATOM 1323 N N . ARG A 1 165 ? 5.174 33.631 -3.719 1.00 78.25 165 ARG A N 1
ATOM 1324 C CA . ARG A 1 165 ? 5.014 34.957 -3.088 1.00 78.25 165 ARG A CA 1
ATOM 1325 C C . ARG A 1 165 ? 5.755 36.050 -3.864 1.00 78.25 165 ARG A C 1
ATOM 1327 O O . ARG A 1 165 ? 5.173 37.099 -4.101 1.00 78.25 165 ARG A O 1
ATOM 1334 N N . LEU A 1 166 ? 6.983 35.793 -4.316 1.00 73.00 166 LEU A N 1
ATOM 1335 C CA . LEU A 1 166 ? 7.783 36.752 -5.095 1.00 73.00 166 LEU A CA 1
ATOM 1336 C C . LEU A 1 166 ? 7.221 36.986 -6.514 1.00 73.00 166 LEU A C 1
ATOM 1338 O O . LEU A 1 166 ? 7.214 38.113 -7.005 1.00 73.00 166 LEU A O 1
ATOM 1342 N N . ARG A 1 167 ? 6.663 35.946 -7.146 1.00 66.00 167 ARG A N 1
ATOM 1343 C CA . ARG A 1 167 ? 6.001 35.991 -8.464 1.00 66.00 167 ARG A CA 1
ATOM 1344 C C . ARG A 1 167 ? 4.735 36.848 -8.486 1.00 66.00 167 ARG A C 1
ATOM 1346 O O . ARG A 1 167 ? 4.375 37.341 -9.547 1.00 66.00 167 ARG A O 1
ATOM 1353 N N . ARG A 1 168 ? 4.086 37.086 -7.338 1.00 70.44 168 ARG A N 1
ATOM 1354 C CA . ARG A 1 168 ? 2.955 38.030 -7.237 1.00 70.44 168 ARG A CA 1
ATOM 1355 C C . ARG A 1 168 ? 3.361 39.497 -7.456 1.00 70.44 168 ARG A C 1
ATOM 1357 O O . ARG A 1 168 ? 2.474 40.336 -7.530 1.00 70.44 168 ARG A O 1
ATOM 1364 N N . GLY A 1 169 ? 4.657 39.805 -7.595 1.00 60.19 169 GLY A N 1
ATOM 1365 C CA . GLY A 1 169 ? 5.150 41.170 -7.811 1.00 60.19 169 GLY A CA 1
ATOM 1366 C C . GLY A 1 169 ? 6.120 41.380 -8.980 1.00 60.19 169 GLY A C 1
ATOM 1367 O O . GLY A 1 169 ? 6.577 42.505 -9.156 1.00 60.19 169 GLY A O 1
ATOM 1368 N N . ARG A 1 170 ? 6.478 40.363 -9.783 1.00 58.41 170 ARG A N 1
ATOM 1369 C CA . ARG A 1 170 ? 7.427 40.544 -10.905 1.00 58.41 170 ARG A CA 1
ATOM 1370 C C . ARG A 1 170 ? 7.301 39.466 -11.985 1.00 58.41 170 ARG A C 1
ATOM 1372 O O . ARG A 1 170 ? 7.304 38.276 -11.677 1.00 58.41 170 ARG A O 1
ATOM 1379 N N . LYS A 1 171 ? 7.274 39.889 -13.258 1.00 50.53 171 LYS A N 1
ATOM 1380 C CA . LYS A 1 171 ? 7.507 39.023 -14.428 1.00 50.53 171 LYS A CA 1
ATOM 1381 C C . LYS A 1 171 ? 9.011 38.772 -14.555 1.00 50.53 171 LYS A C 1
ATOM 1383 O O . LYS A 1 171 ? 9.754 39.711 -14.818 1.00 50.53 171 LYS A O 1
ATOM 1388 N N . GLN A 1 172 ? 9.455 37.528 -14.397 1.00 50.69 172 GLN A N 1
ATOM 1389 C CA . GLN A 1 172 ? 10.804 37.129 -14.798 1.00 50.69 172 GLN A CA 1
ATOM 1390 C C . GLN A 1 172 ? 10.825 35.689 -15.325 1.00 50.69 172 GLN A C 1
ATOM 1392 O O . GLN A 1 172 ? 10.102 34.821 -14.831 1.00 50.69 172 GLN A O 1
ATOM 1397 N N . VAL A 1 173 ? 11.649 35.492 -16.355 1.00 49.50 173 VAL A N 1
ATOM 1398 C CA . VAL A 1 173 ? 11.941 34.241 -17.068 1.00 49.50 173 VAL A CA 1
ATOM 1399 C C . VAL A 1 173 ? 12.863 33.368 -16.207 1.00 49.50 173 VAL A C 1
ATOM 1401 O O . VAL A 1 173 ? 13.791 33.893 -15.595 1.00 49.50 173 VAL A O 1
ATOM 1404 N N . ILE A 1 174 ? 12.603 32.058 -16.137 1.00 46.81 174 ILE A N 1
ATOM 1405 C CA . ILE A 1 174 ? 13.378 31.098 -15.328 1.00 46.81 174 ILE A CA 1
ATOM 1406 C C . ILE A 1 174 ? 14.103 30.112 -16.261 1.00 46.81 174 ILE A C 1
ATOM 1408 O O . ILE A 1 174 ? 13.451 29.592 -17.168 1.00 46.81 174 ILE A O 1
ATOM 1412 N N . PRO A 1 175 ? 15.403 29.832 -16.052 1.00 48.03 175 PRO A N 1
ATOM 1413 C CA . PRO A 1 175 ? 16.113 28.763 -16.755 1.00 48.03 175 PRO A CA 1
ATOM 1414 C C . PRO A 1 175 ? 15.718 27.363 -16.235 1.00 48.03 175 PRO A C 1
ATOM 1416 O O . PRO A 1 175 ? 15.294 27.233 -15.085 1.00 48.03 175 PRO A O 1
ATOM 1419 N N . PRO A 1 176 ? 15.838 26.303 -17.055 1.00 39.41 176 PRO A N 1
ATOM 1420 C CA . PRO A 1 176 ? 15.452 24.950 -16.660 1.00 39.41 176 PRO A CA 1
ATOM 1421 C C . PRO A 1 176 ? 16.323 24.413 -15.507 1.00 39.41 176 PRO A C 1
ATOM 1423 O O . PRO A 1 176 ? 17.492 24.789 -15.402 1.00 39.41 176 PRO A O 1
ATOM 1426 N N . PRO A 1 177 ? 15.770 23.547 -14.636 1.00 43.03 177 PRO A N 1
ATOM 1427 C CA . PRO A 1 177 ? 16.529 22.931 -13.556 1.00 43.03 177 PRO A CA 1
ATOM 1428 C C . PRO A 1 177 ? 17.598 21.979 -14.106 1.00 43.03 177 PRO A C 1
ATOM 1430 O O . PRO A 1 177 ? 17.355 21.227 -15.048 1.00 43.03 177 PRO A O 1
ATOM 1433 N N . ASP A 1 178 ? 18.769 22.022 -13.477 1.00 40.53 178 ASP A N 1
ATOM 1434 C CA . ASP A 1 178 ? 19.910 21.151 -13.745 1.00 40.53 178 ASP A CA 1
ATOM 1435 C C . ASP A 1 178 ? 19.569 19.697 -13.358 1.00 40.53 178 ASP A C 1
ATOM 1437 O O . ASP A 1 178 ? 19.236 19.401 -12.208 1.00 40.53 178 ASP A O 1
ATOM 1441 N N . THR A 1 179 ? 19.591 18.796 -14.342 1.00 43.47 179 THR A N 1
ATOM 1442 C CA . THR A 1 179 ? 19.172 17.386 -14.243 1.00 43.47 179 THR A CA 1
ATOM 1443 C C . THR A 1 179 ? 20.291 16.435 -13.803 1.00 43.47 179 THR A C 1
ATOM 1445 O O . THR A 1 179 ? 20.162 15.223 -13.945 1.00 43.47 179 THR A O 1
ATOM 1448 N N . THR A 1 180 ? 21.402 16.934 -13.263 1.00 39.75 180 THR A N 1
ATOM 1449 C CA . THR A 1 180 ? 22.602 16.125 -12.964 1.00 39.75 180 THR A CA 1
ATOM 1450 C C . THR A 1 180 ? 22.587 15.389 -11.614 1.00 39.75 180 THR A C 1
ATOM 1452 O O . THR A 1 180 ? 23.628 14.962 -11.116 1.00 39.75 180 THR A O 1
ATOM 1455 N N . ALA A 1 181 ? 21.417 15.153 -11.015 1.00 39.91 181 ALA A N 1
ATOM 1456 C CA . ALA A 1 181 ? 21.311 14.381 -9.777 1.00 39.91 181 ALA A CA 1
ATOM 1457 C C . ALA A 1 181 ? 21.393 12.863 -10.042 1.00 39.91 181 ALA A C 1
ATOM 1459 O O . ALA A 1 181 ? 20.377 12.172 -10.112 1.00 39.91 181 ALA A O 1
ATOM 1460 N N . GLN A 1 182 ? 22.610 12.327 -10.158 1.00 40.97 182 GLN A N 1
ATOM 1461 C CA . GLN A 1 182 ? 22.858 10.888 -10.037 1.00 40.97 182 GLN A CA 1
ATOM 1462 C C . GLN A 1 182 ? 22.747 10.481 -8.560 1.00 40.97 182 GLN A C 1
ATOM 1464 O O . GLN A 1 182 ? 23.657 10.697 -7.761 1.00 40.97 182 GLN A O 1
ATOM 1469 N N . ALA A 1 183 ? 21.595 9.922 -8.188 1.00 40.69 183 ALA A N 1
ATOM 1470 C CA . ALA A 1 183 ? 21.370 9.340 -6.873 1.00 40.69 183 ALA A CA 1
ATOM 1471 C C . ALA A 1 183 ? 22.081 7.982 -6.770 1.00 40.69 183 ALA A C 1
ATOM 1473 O O . ALA A 1 183 ? 21.752 7.031 -7.477 1.00 40.69 183 ALA A O 1
ATOM 1474 N N . PHE A 1 184 ? 23.051 7.899 -5.864 1.00 39.19 184 PHE A N 1
ATOM 1475 C CA . PHE A 1 184 ? 23.678 6.649 -5.455 1.00 39.19 184 PHE A CA 1
ATOM 1476 C C . PHE A 1 184 ? 22.639 5.816 -4.688 1.00 39.19 184 PHE A C 1
ATOM 1478 O O . PHE A 1 184 ? 22.219 6.199 -3.598 1.00 39.19 184 PHE A O 1
ATOM 1485 N N . THR A 1 185 ? 22.192 4.700 -5.265 1.00 41.53 185 THR A N 1
ATOM 1486 C CA . THR A 1 185 ? 21.395 3.675 -4.573 1.00 41.53 185 THR A CA 1
ATOM 1487 C C . THR A 1 185 ? 22.105 2.330 -4.733 1.00 41.53 185 THR A C 1
ATOM 1489 O O . THR A 1 185 ? 22.682 2.085 -5.796 1.00 41.53 185 THR A O 1
ATOM 1492 N N . PRO A 1 186 ? 22.122 1.451 -3.713 1.00 45.06 186 PRO A N 1
ATOM 1493 C CA . PRO A 1 186 ? 22.603 0.088 -3.895 1.00 45.06 186 PRO A CA 1
ATOM 1494 C C . PRO A 1 186 ? 21.765 -0.547 -5.005 1.00 45.06 186 PRO A C 1
ATOM 1496 O O . PRO A 1 186 ? 20.538 -0.538 -4.910 1.00 45.06 186 PRO A O 1
ATOM 1499 N N . ALA A 1 187 ? 22.426 -1.038 -6.054 1.00 49.34 187 ALA A N 1
ATOM 1500 C CA . ALA A 1 187 ? 21.836 -1.505 -7.306 1.00 49.34 187 ALA A CA 1
ATOM 1501 C C . ALA A 1 187 ? 21.023 -2.801 -7.144 1.00 49.34 187 ALA A C 1
ATOM 1503 O O . ALA A 1 187 ? 21.322 -3.829 -7.747 1.00 49.34 187 ALA A O 1
ATOM 1504 N N . TRP A 1 188 ? 19.971 -2.768 -6.332 1.00 56.78 188 TRP A N 1
ATOM 1505 C CA . TRP A 1 188 ? 18.861 -3.675 -6.536 1.00 56.78 188 TRP A CA 1
ATOM 1506 C C . TRP A 1 188 ? 18.133 -3.182 -7.774 1.00 56.78 188 TRP A C 1
ATOM 1508 O O . TRP A 1 188 ? 17.241 -2.334 -7.713 1.00 56.78 188 TRP A O 1
ATOM 1518 N N . ASP A 1 189 ? 18.585 -3.674 -8.920 1.00 72.88 189 ASP A N 1
ATOM 1519 C CA . ASP A 1 189 ? 17.914 -3.439 -10.180 1.00 72.88 189 ASP A CA 1
ATOM 1520 C C . ASP A 1 189 ? 16.612 -4.252 -10.214 1.00 72.88 189 ASP A C 1
ATOM 1522 O O . ASP A 1 189 ? 16.507 -5.321 -10.818 1.00 72.88 189 ASP A O 1
ATOM 1526 N N . TYR A 1 190 ? 15.585 -3.739 -9.532 1.00 84.81 190 TYR A N 1
ATOM 1527 C CA . TYR A 1 190 ? 14.238 -4.294 -9.603 1.00 84.81 190 TYR A CA 1
ATOM 1528 C C . TYR A 1 190 ? 13.579 -4.015 -10.964 1.00 84.81 190 TYR A C 1
ATOM 1530 O O . TYR A 1 190 ? 12.397 -4.314 -11.116 1.00 84.81 190 TYR A O 1
ATOM 1538 N N . THR A 1 191 ? 14.284 -3.466 -11.967 1.00 89.38 191 THR A N 1
ATOM 1539 C CA . THR A 1 191 ? 13.724 -3.225 -13.309 1.00 89.38 191 THR A CA 1
ATOM 1540 C C . THR A 1 191 ? 13.203 -4.515 -13.917 1.00 89.38 191 THR A C 1
ATOM 1542 O O . THR A 1 191 ? 12.101 -4.521 -14.465 1.00 89.38 191 THR A O 1
ATOM 1545 N N . ARG A 1 192 ? 13.937 -5.626 -13.752 1.00 92.94 192 ARG A N 1
ATOM 1546 C CA . ARG A 1 192 ? 13.474 -6.942 -14.203 1.00 92.94 192 ARG A CA 1
ATOM 1547 C C . ARG A 1 192 ? 12.182 -7.359 -13.498 1.00 92.94 192 ARG A C 1
ATOM 1549 O O . ARG A 1 192 ? 11.201 -7.663 -14.164 1.00 92.94 192 ARG A O 1
ATOM 1556 N N . ILE A 1 193 ? 12.164 -7.302 -12.166 1.00 93.75 193 ILE A N 1
ATOM 1557 C CA . ILE A 1 193 ? 11.000 -7.681 -11.351 1.00 93.75 193 ILE A CA 1
ATOM 1558 C C . ILE A 1 193 ? 9.782 -6.809 -11.682 1.00 93.75 193 ILE A C 1
ATOM 1560 O O . ILE A 1 193 ? 8.680 -7.324 -11.829 1.00 93.75 193 ILE A O 1
ATOM 1564 N N . MET A 1 194 ? 9.964 -5.497 -11.842 1.00 95.12 194 MET A N 1
ATOM 1565 C CA . MET A 1 194 ? 8.890 -4.581 -12.227 1.00 95.12 194 MET A CA 1
ATOM 1566 C C . MET A 1 194 ? 8.380 -4.856 -13.641 1.00 95.12 194 MET A C 1
ATOM 1568 O O . MET A 1 194 ? 7.178 -4.764 -13.869 1.00 95.12 194 MET A O 1
ATOM 1572 N N . ALA A 1 195 ? 9.260 -5.196 -14.586 1.00 95.75 195 ALA A N 1
ATOM 1573 C CA . ALA A 1 195 ? 8.850 -5.585 -15.931 1.00 95.75 195 ALA A CA 1
ATOM 1574 C C . ALA A 1 195 ? 8.008 -6.871 -15.901 1.00 95.75 195 ALA A C 1
ATOM 1576 O O . ALA A 1 195 ? 6.927 -6.904 -16.485 1.00 95.75 195 ALA A O 1
ATOM 1577 N N . ASP A 1 196 ? 8.451 -7.880 -15.149 1.00 97.12 196 ASP A N 1
ATOM 1578 C CA . ASP A 1 196 ? 7.724 -9.136 -14.968 1.00 97.12 196 ASP A CA 1
ATOM 1579 C C . ASP A 1 196 ? 6.355 -8.894 -14.287 1.00 97.12 196 ASP A C 1
ATOM 1581 O O . ASP A 1 196 ? 5.328 -9.389 -14.754 1.00 97.12 196 ASP A O 1
ATOM 1585 N N . ILE A 1 197 ? 6.293 -8.064 -13.232 1.00 97.81 197 ILE A N 1
ATOM 1586 C CA . ILE A 1 197 ? 5.027 -7.672 -12.582 1.00 97.81 197 ILE A CA 1
ATOM 1587 C C . ILE A 1 197 ? 4.114 -6.913 -13.553 1.00 97.81 197 ILE A C 1
ATOM 1589 O O . ILE A 1 197 ? 2.917 -7.185 -13.565 1.00 97.81 197 ILE A O 1
ATOM 1593 N N . ALA A 1 198 ? 4.636 -5.997 -14.375 1.00 97.31 198 ALA A N 1
ATOM 1594 C CA . ALA A 1 198 ? 3.832 -5.294 -15.377 1.00 97.31 198 ALA A CA 1
ATOM 1595 C C . ALA A 1 198 ? 3.190 -6.274 -16.369 1.00 97.31 198 ALA A C 1
ATOM 1597 O O . ALA A 1 198 ? 1.984 -6.195 -16.587 1.00 97.31 198 ALA A O 1
ATOM 1598 N N . ALA A 1 199 ? 3.957 -7.243 -16.879 1.00 98.00 199 ALA A N 1
ATOM 1599 C CA . ALA A 1 199 ? 3.431 -8.291 -17.754 1.00 98.00 199 ALA A CA 1
ATOM 1600 C C . ALA A 1 199 ? 2.344 -9.131 -17.063 1.00 98.00 199 ALA A C 1
ATOM 1602 O O . ALA A 1 199 ? 1.326 -9.460 -17.668 1.00 98.00 199 ALA A O 1
ATOM 1603 N N . TYR A 1 200 ? 2.507 -9.432 -15.770 1.00 98.50 200 TYR A N 1
ATOM 1604 C CA . TYR A 1 200 ? 1.454 -10.092 -14.995 1.00 98.50 200 TYR A CA 1
ATOM 1605 C C . TYR A 1 200 ? 0.196 -9.225 -14.847 1.00 98.50 200 TYR A C 1
ATOM 1607 O O . TYR A 1 200 ? -0.920 -9.728 -14.974 1.00 98.50 200 TYR A O 1
ATOM 1615 N N . LEU A 1 201 ? 0.351 -7.924 -14.588 1.00 97.94 201 LEU A N 1
ATOM 1616 C CA . LEU A 1 201 ? -0.782 -7.006 -14.491 1.00 97.94 201 LEU A CA 1
ATOM 1617 C C . LEU A 1 201 ? -1.533 -6.891 -15.822 1.00 97.94 201 LEU A C 1
ATOM 1619 O O . LEU A 1 201 ? -2.761 -6.806 -15.797 1.00 97.94 201 LEU A O 1
ATOM 1623 N N . GLU A 1 202 ? -0.831 -6.912 -16.955 1.00 97.50 202 GLU A N 1
ATOM 1624 C CA . GLU A 1 202 ? -1.432 -6.988 -18.294 1.00 97.50 202 GLU A CA 1
ATOM 1625 C C . GLU A 1 202 ? -2.238 -8.284 -18.468 1.00 97.50 202 GLU A C 1
ATOM 1627 O O . GLU A 1 202 ? -3.404 -8.222 -18.853 1.00 97.50 202 GLU A O 1
ATOM 1632 N N . GLU A 1 203 ? -1.688 -9.441 -18.078 1.00 98.00 203 GLU A N 1
ATOM 1633 C CA . GLU A 1 203 ? -2.384 -10.741 -18.131 1.00 98.00 203 GLU A CA 1
ATOM 1634 C C . GLU A 1 203 ? -3.721 -10.730 -17.361 1.00 98.00 203 GLU A C 1
ATOM 1636 O O . GLU A 1 203 ? -4.719 -11.279 -17.832 1.00 98.00 203 GLU A O 1
ATOM 1641 N N . ILE A 1 204 ? -3.778 -10.079 -16.191 1.00 97.56 204 ILE A N 1
ATOM 1642 C CA . ILE A 1 204 ? -5.002 -9.975 -15.369 1.00 97.56 204 ILE A CA 1
ATOM 1643 C C . ILE A 1 204 ? -5.867 -8.744 -15.697 1.00 97.56 204 ILE A C 1
ATOM 1645 O O . ILE A 1 204 ? -6.770 -8.396 -14.923 1.00 97.56 204 ILE A O 1
ATOM 1649 N N . SER A 1 205 ? -5.600 -8.062 -16.815 1.00 97.38 205 SER A N 1
ATOM 1650 C CA . SER A 1 205 ? -6.336 -6.875 -17.260 1.00 97.38 205 SER A CA 1
ATOM 1651 C C . SER A 1 205 ? -7.046 -7.108 -18.593 1.00 97.38 205 SER A C 1
ATOM 1653 O O . SER A 1 205 ? -6.578 -6.653 -19.630 1.00 97.38 205 SER A O 1
ATOM 1655 N N . PRO A 1 206 ? -8.205 -7.794 -18.592 1.00 95.50 206 PRO A N 1
ATOM 1656 C CA . PRO A 1 206 ? -8.889 -8.155 -19.832 1.00 95.50 206 PRO A CA 1
ATOM 1657 C C . PRO A 1 206 ? -9.502 -6.963 -20.581 1.00 95.50 206 PRO A C 1
ATOM 1659 O O . PRO A 1 206 ? -9.873 -7.111 -21.743 1.00 95.50 206 PRO A O 1
ATOM 1662 N N . GLU A 1 207 ? -9.669 -5.799 -19.943 1.00 94.94 207 GLU A N 1
ATOM 1663 C CA . GLU A 1 207 ? -10.232 -4.619 -20.601 1.00 94.94 207 GLU A CA 1
ATOM 1664 C C . GLU A 1 207 ? -9.109 -3.733 -21.146 1.00 94.94 207 GLU A C 1
ATOM 1666 O O . GLU A 1 207 ? -8.264 -3.260 -20.393 1.00 94.94 207 GLU A O 1
ATOM 1671 N N . ALA A 1 208 ? -9.157 -3.413 -22.441 1.00 91.56 208 ALA A N 1
ATOM 1672 C CA . ALA A 1 208 ? -8.157 -2.568 -23.104 1.00 91.56 208 ALA A CA 1
ATOM 1673 C C . ALA A 1 208 ? -8.098 -1.119 -22.577 1.00 91.56 208 ALA A C 1
ATOM 1675 O O . ALA A 1 208 ? -7.155 -0.386 -22.869 1.00 91.56 208 ALA A O 1
ATOM 1676 N N . GLN A 1 209 ? -9.118 -0.680 -21.834 1.00 92.25 209 GLN A N 1
ATOM 1677 C CA . GLN A 1 209 ? -9.166 0.620 -21.171 1.00 92.25 209 GLN A CA 1
ATOM 1678 C C . GLN A 1 209 ? -9.828 0.463 -19.806 1.00 92.25 209 GLN A C 1
ATOM 1680 O O . GLN A 1 209 ? -11.012 0.142 -19.713 1.00 92.25 209 GLN A O 1
ATOM 1685 N N . SER A 1 210 ? -9.076 0.735 -18.743 1.00 91.25 210 SER A N 1
ATOM 1686 C CA . SER A 1 210 ? -9.572 0.616 -17.374 1.00 91.25 210 SER A CA 1
ATOM 1687 C C . SER A 1 210 ? -9.821 2.000 -16.778 1.00 91.25 210 SER A C 1
ATOM 1689 O O . SER A 1 210 ? -8.981 2.901 -16.866 1.00 91.25 210 SER A O 1
ATOM 1691 N N . LYS A 1 211 ? -10.969 2.181 -16.118 1.00 91.75 211 LYS A N 1
ATOM 1692 C CA . LYS A 1 211 ? -11.270 3.445 -15.431 1.00 91.75 211 LYS A CA 1
ATOM 1693 C C . LYS A 1 211 ? -10.292 3.668 -14.266 1.00 91.75 211 LYS A C 1
ATOM 1695 O O . LYS A 1 211 ? -10.017 2.720 -13.523 1.00 91.75 211 LYS A O 1
ATOM 1700 N N . PRO A 1 212 ? -9.795 4.903 -14.061 1.00 90.25 212 PRO A N 1
ATOM 1701 C CA . PRO A 1 212 ? -9.081 5.249 -12.841 1.00 90.25 212 PRO A CA 1
ATOM 1702 C C . PRO A 1 212 ? -9.938 4.963 -11.609 1.00 90.25 212 PRO A C 1
ATOM 1704 O O . PRO A 1 212 ? -11.159 5.125 -11.629 1.00 90.25 212 PRO A O 1
ATOM 1707 N N . ILE A 1 213 ? -9.284 4.565 -10.525 1.00 90.12 213 ILE A N 1
ATOM 1708 C CA . ILE A 1 213 ? -9.959 4.359 -9.249 1.00 90.12 213 ILE A CA 1
ATOM 1709 C C . ILE A 1 213 ? -10.121 5.698 -8.538 1.00 90.12 213 ILE A C 1
ATOM 1711 O O . ILE A 1 213 ? -9.157 6.444 -8.342 1.00 90.12 213 ILE A O 1
ATOM 1715 N N . GLU A 1 214 ? -11.347 5.974 -8.109 1.00 89.00 214 GLU A N 1
ATOM 1716 C CA . GLU A 1 214 ? -11.635 7.066 -7.193 1.00 89.00 214 GLU A CA 1
ATOM 1717 C C . GLU A 1 214 ? -11.404 6.600 -5.752 1.00 89.00 214 GLU A C 1
ATOM 1719 O O . GLU A 1 214 ? -12.068 5.692 -5.258 1.00 89.00 214 GLU A O 1
ATOM 1724 N N . VAL A 1 215 ? -10.426 7.208 -5.080 1.00 89.88 215 VAL A N 1
ATOM 1725 C CA . VAL A 1 215 ? -10.096 6.899 -3.685 1.00 89.88 215 VAL A CA 1
ATOM 1726 C C . VAL A 1 215 ? -10.833 7.881 -2.782 1.00 89.88 215 VAL A C 1
ATOM 1728 O O . VAL A 1 215 ? -10.514 9.073 -2.776 1.00 89.88 215 VAL A O 1
ATOM 1731 N N . VAL A 1 216 ? -11.776 7.391 -1.975 1.00 92.75 216 VAL A N 1
ATOM 1732 C CA . VAL A 1 216 ? -12.583 8.251 -1.098 1.00 92.75 216 VAL A CA 1
ATOM 1733 C C . VAL A 1 216 ? -11.823 8.522 0.200 1.00 92.75 216 VAL A C 1
ATOM 1735 O O . VAL A 1 216 ? -11.896 7.767 1.171 1.00 92.75 216 VAL A O 1
ATOM 1738 N N . ARG A 1 217 ? -11.037 9.600 0.226 1.00 90.19 217 ARG A N 1
ATOM 1739 C CA . ARG A 1 217 ? -10.289 10.009 1.425 1.00 90.19 217 ARG A CA 1
ATOM 1740 C C . ARG A 1 217 ? -11.139 10.878 2.341 1.00 90.19 217 ARG A C 1
ATOM 1742 O O . ARG A 1 217 ? -11.983 11.641 1.889 1.00 90.19 217 ARG A O 1
ATOM 1749 N N . THR A 1 218 ? -10.853 10.803 3.636 1.00 92.44 218 THR A N 1
ATOM 1750 C CA . THR A 1 218 ? -11.424 11.697 4.644 1.00 92.44 218 THR A CA 1
ATOM 1751 C C . THR A 1 218 ? -10.317 12.381 5.429 1.00 92.44 218 THR A C 1
ATOM 1753 O O . THR A 1 218 ? -9.287 11.774 5.707 1.00 92.44 218 THR A O 1
ATOM 1756 N N . GLN A 1 219 ? -10.546 13.642 5.790 1.00 91.56 219 GLN A N 1
ATOM 1757 C CA . GLN A 1 219 ? -9.709 14.394 6.731 1.00 91.56 219 GLN A CA 1
ATOM 1758 C C . GLN A 1 219 ? -10.265 14.348 8.160 1.00 91.56 219 GLN A C 1
ATOM 1760 O O . GLN A 1 219 ? -9.649 14.858 9.094 1.00 91.56 219 GLN A O 1
ATOM 1765 N N . THR A 1 220 ? -11.440 13.745 8.337 1.00 93.12 220 THR A N 1
ATOM 1766 C CA . THR A 1 220 ? -12.113 13.619 9.624 1.00 93.12 220 THR A CA 1
ATOM 1767 C C . THR A 1 220 ? -12.042 12.186 10.128 1.00 93.12 220 THR A C 1
ATOM 1769 O O . THR A 1 220 ? -12.029 11.219 9.362 1.00 93.12 220 THR A O 1
ATOM 1772 N N . ILE A 1 221 ? -12.006 12.063 11.449 1.00 95.12 221 ILE A N 1
ATOM 1773 C CA . ILE A 1 221 ? -12.109 10.799 12.171 1.00 95.12 221 ILE A CA 1
ATOM 1774 C C . ILE A 1 221 ? -13.307 10.872 13.122 1.00 95.12 221 ILE A C 1
ATOM 1776 O O . ILE A 1 221 ? -13.665 11.975 13.551 1.00 95.12 221 ILE A O 1
ATOM 1780 N N . PRO A 1 222 ? -13.915 9.727 13.470 1.00 95.06 222 PRO A N 1
ATOM 1781 C CA . PRO A 1 222 ? -14.922 9.662 14.521 1.00 95.06 222 PRO A CA 1
ATOM 1782 C C . PRO A 1 222 ? -14.419 10.260 15.845 1.00 95.06 222 PRO A C 1
ATOM 1784 O O . PRO A 1 222 ? -13.216 10.287 16.118 1.00 95.06 222 PRO A O 1
ATOM 1787 N N . ILE A 1 223 ? -15.350 10.751 16.666 1.00 94.31 223 ILE A N 1
ATOM 1788 C CA . ILE A 1 223 ? -15.042 11.290 17.997 1.00 94.31 223 ILE A CA 1
ATOM 1789 C C . ILE A 1 223 ? -14.501 10.197 18.931 1.00 94.31 223 ILE A C 1
ATOM 1791 O O . ILE A 1 223 ? -14.797 9.015 18.757 1.00 94.31 223 ILE A O 1
ATOM 1795 N N . ASP A 1 224 ? -13.747 10.596 19.956 1.00 92.31 224 ASP A N 1
ATOM 1796 C CA . ASP A 1 224 ? -13.026 9.651 20.825 1.00 92.31 224 ASP A CA 1
ATOM 1797 C C . ASP A 1 224 ? -13.962 8.709 21.580 1.00 92.31 224 ASP A C 1
ATOM 1799 O O . ASP A 1 224 ? -13.664 7.523 21.703 1.00 92.31 224 ASP A O 1
ATOM 1803 N N . LEU A 1 225 ? -15.124 9.214 22.009 1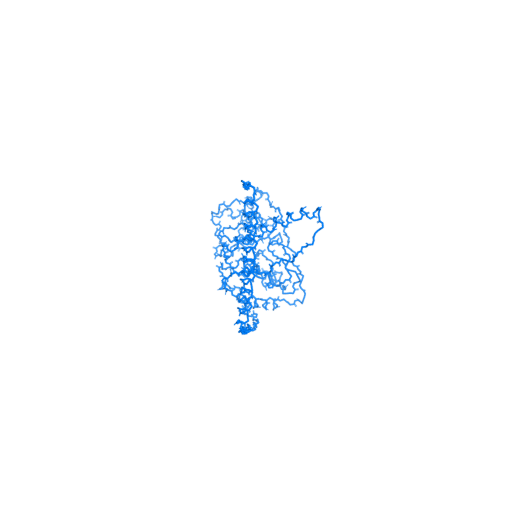.00 93.38 225 LEU A N 1
ATOM 1804 C CA . LEU A 1 225 ? -16.144 8.402 22.667 1.00 93.38 225 LEU A CA 1
ATOM 1805 C C . LEU A 1 225 ? -16.590 7.233 21.777 1.00 93.38 225 LEU A C 1
ATOM 1807 O O . LEU A 1 225 ? -16.630 6.094 22.234 1.00 93.38 225 LEU A O 1
ATOM 1811 N N . ALA A 1 226 ? -16.843 7.494 20.490 1.00 93.75 226 ALA A N 1
ATOM 1812 C CA . ALA A 1 226 ? -17.223 6.452 19.542 1.00 93.75 226 ALA A CA 1
ATOM 1813 C C . ALA A 1 226 ? -16.093 5.426 19.378 1.00 93.75 226 ALA A C 1
ATOM 1815 O O . ALA A 1 226 ? -16.335 4.232 19.504 1.00 93.75 226 ALA A O 1
ATOM 1816 N N . LEU A 1 227 ? -14.849 5.884 19.191 1.00 94.06 227 LEU A N 1
ATOM 1817 C CA . LEU A 1 227 ? -13.672 5.014 19.046 1.00 94.06 227 LEU A CA 1
ATOM 1818 C C . LEU A 1 227 ? -13.432 4.100 20.265 1.00 94.06 227 LEU A C 1
ATOM 1820 O O . LEU A 1 227 ? -12.857 3.026 20.118 1.00 94.06 227 LEU A O 1
ATOM 1824 N N . GLN A 1 228 ? -13.855 4.505 21.465 1.00 93.31 228 GLN A N 1
ATOM 1825 C CA . GLN A 1 228 ? -13.744 3.688 22.681 1.00 93.31 228 GLN A CA 1
ATOM 1826 C C . GLN A 1 228 ? -14.887 2.673 22.834 1.00 93.31 228 GLN A C 1
ATOM 1828 O O . GLN A 1 228 ? -14.681 1.610 23.431 1.00 93.31 228 GLN A O 1
ATOM 1833 N N . GLN A 1 229 ? -16.068 2.997 22.303 1.00 96.62 229 GLN A N 1
ATOM 1834 C CA . GLN A 1 229 ? -17.316 2.241 22.458 1.00 96.62 229 GLN A CA 1
ATOM 1835 C C . GLN A 1 229 ? -17.649 1.326 21.268 1.00 96.62 229 GLN A C 1
ATOM 1837 O O . GLN A 1 229 ? -18.726 0.734 21.241 1.00 96.62 229 GLN A O 1
ATOM 1842 N N . GLY A 1 230 ? -16.745 1.195 20.293 1.00 97.56 230 GLY A N 1
ATOM 1843 C CA . GLY A 1 230 ? -16.929 0.290 19.158 1.00 97.56 230 GLY A CA 1
ATOM 1844 C C . GLY A 1 230 ? -17.187 -1.165 19.567 1.00 97.56 230 GLY A C 1
ATOM 1845 O O . GLY A 1 230 ? -16.790 -1.626 20.641 1.00 97.56 230 GLY A O 1
ATOM 1846 N N . ASN A 1 231 ? -17.855 -1.908 18.689 1.00 98.25 231 ASN A N 1
ATOM 1847 C CA . ASN A 1 231 ? -18.195 -3.307 18.898 1.00 98.25 231 ASN A CA 1
ATOM 1848 C C . ASN A 1 231 ? -16.939 -4.187 18.797 1.00 98.25 231 ASN A C 1
ATOM 1850 O O . ASN A 1 231 ? -16.405 -4.410 17.711 1.00 98.25 231 ASN A O 1
ATOM 1854 N N . LEU A 1 232 ? -16.497 -4.743 19.928 1.00 98.06 232 LEU A N 1
ATOM 1855 C CA . LEU A 1 232 ? -15.267 -5.541 20.009 1.00 98.06 232 LEU A CA 1
ATOM 1856 C C . LEU A 1 232 ? -15.302 -6.816 19.163 1.00 98.06 232 LEU A C 1
ATOM 1858 O O . LEU A 1 232 ? -14.291 -7.174 18.562 1.00 98.06 232 LEU A O 1
ATOM 1862 N N . ALA A 1 233 ? -16.447 -7.499 19.104 1.00 98.12 233 ALA A N 1
ATOM 1863 C CA . ALA A 1 233 ? -16.581 -8.732 18.334 1.00 98.12 233 ALA A CA 1
ATOM 1864 C C . ALA A 1 233 ? -16.442 -8.450 16.832 1.00 98.12 233 ALA A C 1
ATOM 1866 O O . ALA A 1 233 ? -15.698 -9.140 16.135 1.00 98.12 233 ALA A O 1
ATOM 1867 N N . ARG A 1 234 ? -17.087 -7.383 16.343 1.00 98.12 234 ARG A N 1
ATOM 1868 C CA . ARG A 1 234 ? -16.928 -6.933 14.955 1.00 98.12 234 ARG A CA 1
ATOM 1869 C C . ARG A 1 234 ? -15.517 -6.404 14.689 1.00 98.12 234 ARG A C 1
ATOM 1871 O O . ARG A 1 234 ? -14.934 -6.739 13.660 1.00 98.12 234 ARG A O 1
ATOM 1878 N N . GLY A 1 235 ? -14.941 -5.658 15.629 1.00 98.12 235 GLY A N 1
ATOM 1879 C CA . GLY A 1 235 ? -13.570 -5.158 15.555 1.00 98.12 235 GLY A CA 1
ATOM 1880 C C . GLY A 1 235 ? -12.534 -6.268 15.400 1.00 98.12 235 GLY A C 1
ATOM 1881 O O . GLY A 1 235 ? -11.654 -6.162 14.548 1.00 98.12 235 GLY A O 1
ATOM 1882 N N . LYS A 1 236 ? -12.690 -7.370 16.144 1.00 97.75 236 LYS A N 1
ATOM 1883 C CA . LYS A 1 236 ? -11.861 -8.575 16.007 1.00 97.75 236 LYS A CA 1
ATOM 1884 C C . LYS A 1 236 ? -11.938 -9.161 14.597 1.00 97.75 236 LYS A C 1
ATOM 1886 O O . LYS A 1 236 ? -10.904 -9.414 13.986 1.00 97.75 236 LYS A O 1
ATOM 1891 N N . VAL A 1 237 ? -13.146 -9.320 14.053 1.00 97.56 237 VAL A N 1
ATOM 1892 C CA . VAL A 1 237 ? -13.341 -9.833 12.686 1.00 97.56 237 VAL A CA 1
ATOM 1893 C C . VAL A 1 237 ? -12.666 -8.919 11.658 1.00 97.56 237 VAL A C 1
ATOM 1895 O O . VAL A 1 237 ? -11.978 -9.395 10.758 1.00 97.56 237 VAL A O 1
ATOM 1898 N N . ILE A 1 238 ? -12.805 -7.597 11.793 1.00 97.56 238 ILE A N 1
ATOM 1899 C CA . ILE A 1 238 ? -12.144 -6.631 10.900 1.00 97.56 238 ILE A CA 1
ATOM 1900 C C . ILE A 1 238 ? -10.620 -6.732 11.022 1.00 97.56 238 ILE A C 1
ATOM 1902 O O . ILE A 1 238 ? -9.921 -6.740 10.005 1.00 97.56 238 ILE A O 1
ATOM 1906 N N . PHE A 1 239 ? -10.101 -6.848 12.245 1.00 97.31 239 PHE A N 1
ATOM 1907 C CA . PHE A 1 239 ? -8.675 -7.009 12.503 1.00 97.31 239 PHE A CA 1
ATOM 1908 C C . PHE A 1 239 ? -8.120 -8.266 11.827 1.00 97.31 239 PHE A C 1
ATOM 1910 O O . PHE A 1 239 ? -7.126 -8.190 11.107 1.00 97.31 239 PHE A O 1
ATOM 1917 N N . GLU A 1 240 ? -8.783 -9.410 11.986 1.00 95.81 240 GLU A N 1
ATOM 1918 C CA . GLU A 1 240 ? -8.390 -10.681 11.365 1.00 95.81 240 GLU A CA 1
ATOM 1919 C C . GLU A 1 240 ? -8.417 -10.624 9.831 1.00 95.81 240 GLU A C 1
ATOM 1921 O O . GLU A 1 240 ? -7.590 -11.257 9.169 1.00 95.81 240 GLU A O 1
ATOM 1926 N N . ARG A 1 241 ? -9.334 -9.840 9.256 1.00 95.12 241 ARG A N 1
ATOM 1927 C CA . ARG A 1 241 ? -9.486 -9.674 7.804 1.00 95.12 241 ARG A CA 1
ATOM 1928 C C . ARG A 1 241 ? -8.516 -8.664 7.187 1.00 95.12 241 ARG A C 1
ATOM 1930 O O . ARG A 1 241 ? -8.213 -8.797 6.003 1.00 95.12 241 ARG A O 1
ATOM 1937 N N . SER A 1 242 ? -8.057 -7.675 7.954 1.00 94.50 242 SER A N 1
ATOM 1938 C CA . SER A 1 242 ? -7.382 -6.484 7.401 1.00 94.50 242 SER A CA 1
ATOM 1939 C C . SER A 1 242 ? -6.014 -6.213 8.017 1.00 94.50 242 SER A C 1
ATOM 1941 O O . SER A 1 242 ? -5.065 -5.873 7.319 1.00 94.50 242 SER A O 1
ATOM 1943 N N . CYS A 1 243 ? -5.907 -6.338 9.337 1.00 95.44 243 CYS A N 1
ATOM 1944 C CA . CYS A 1 243 ? -4.750 -5.876 10.101 1.00 95.44 243 CYS A CA 1
ATOM 1945 C C . CYS A 1 243 ? -3.774 -7.015 10.408 1.00 95.44 243 CYS A C 1
ATOM 1947 O O . CYS A 1 243 ? -2.561 -6.809 10.401 1.00 95.44 243 CYS A O 1
ATOM 1949 N N . SER A 1 244 ? -4.298 -8.218 10.653 1.00 94.50 244 SER A N 1
ATOM 1950 C CA . SER A 1 244 ? -3.530 -9.403 11.053 1.00 94.50 244 SER A CA 1
ATOM 1951 C C . SER A 1 244 ? -2.454 -9.786 10.033 1.00 94.50 244 SER A C 1
ATOM 1953 O O . SER A 1 244 ? -1.362 -10.183 10.434 1.00 94.50 244 SER A O 1
ATOM 1955 N N . LEU A 1 245 ? -2.732 -9.574 8.737 1.00 89.12 245 LEU A N 1
ATOM 1956 C CA . LEU A 1 245 ? -1.810 -9.820 7.623 1.00 89.12 245 LEU A CA 1
ATOM 1957 C C . L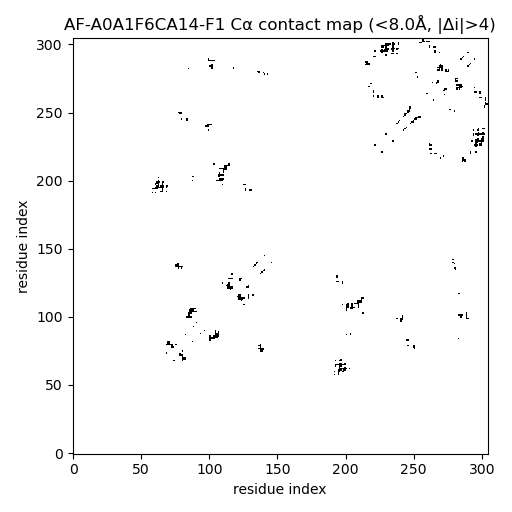EU A 1 245 ? -0.451 -9.147 7.839 1.00 89.12 245 LEU A C 1
ATOM 1959 O O . LEU A 1 245 ? 0.580 -9.718 7.500 1.00 89.12 245 LEU A O 1
ATOM 1963 N N . CYS A 1 246 ? -0.456 -7.950 8.429 1.00 91.31 246 CYS A N 1
ATOM 1964 C CA . CYS A 1 246 ? 0.760 -7.192 8.688 1.00 91.31 246 CYS A CA 1
ATOM 1965 C C . CYS A 1 246 ? 1.183 -7.232 10.158 1.00 91.31 246 CYS A C 1
ATOM 1967 O O . CYS A 1 246 ? 2.376 -7.305 10.428 1.00 91.31 246 CYS A O 1
ATOM 1969 N N . HIS A 1 247 ? 0.237 -7.181 11.099 1.00 93.38 247 HIS A N 1
ATOM 1970 C CA . HIS A 1 247 ? 0.528 -6.932 12.515 1.00 93.38 247 HIS A CA 1
ATOM 1971 C C . HIS A 1 247 ? 0.574 -8.179 13.410 1.00 93.38 247 HIS A C 1
ATOM 1973 O O . HIS A 1 247 ? 1.070 -8.077 14.529 1.00 93.38 247 HIS A O 1
ATOM 1979 N N . ALA A 1 248 ? 0.042 -9.333 12.981 1.00 90.44 248 ALA A N 1
ATOM 1980 C CA . ALA A 1 248 ? 0.026 -10.542 13.819 1.00 90.44 248 ALA A CA 1
ATOM 1981 C C . ALA A 1 248 ? 1.292 -11.394 13.639 1.00 90.44 248 ALA A C 1
ATOM 1983 O O . ALA A 1 248 ? 1.918 -11.804 14.611 1.00 90.44 248 ALA A O 1
ATOM 1984 N N . SER A 1 249 ? 1.672 -11.644 12.390 1.00 81.88 249 SER A N 1
ATOM 1985 C CA . SER A 1 249 ? 2.867 -12.418 12.014 1.00 81.88 249 SER A CA 1
ATOM 1986 C C . SER A 1 249 ? 3.593 -11.807 10.816 1.00 81.88 249 SER A C 1
ATOM 1988 O O . SER A 1 249 ? 4.407 -12.462 10.170 1.00 81.88 249 SER A O 1
ATOM 1990 N N . GLY A 1 250 ? 3.201 -10.588 10.455 1.00 83.19 250 GLY A N 1
ATOM 1991 C CA . GLY A 1 250 ? 3.680 -9.907 9.273 1.00 83.19 250 GLY A CA 1
ATOM 1992 C C . GLY A 1 250 ? 4.836 -8.956 9.579 1.00 83.19 250 GLY A C 1
ATOM 1993 O O . GLY A 1 250 ? 5.441 -8.997 10.649 1.00 83.19 250 GLY A O 1
ATOM 1994 N N . PRO A 1 251 ? 5.149 -8.083 8.618 1.00 82.56 251 PRO A N 1
ATOM 1995 C CA . PRO A 1 251 ? 6.308 -7.205 8.695 1.00 82.56 251 PRO A CA 1
ATOM 1996 C C . PRO A 1 251 ? 6.084 -5.922 9.502 1.00 82.56 251 PRO A C 1
ATOM 1998 O O . PRO A 1 251 ? 7.015 -5.134 9.669 1.00 82.56 251 PRO A O 1
ATOM 2001 N N . ALA A 1 252 ? 4.860 -5.672 9.976 1.00 87.81 252 ALA A N 1
ATOM 2002 C CA . ALA A 1 252 ? 4.557 -4.497 10.778 1.00 87.81 252 ALA A CA 1
ATOM 2003 C C . ALA A 1 252 ? 4.762 -4.783 12.277 1.00 87.81 252 ALA A C 1
ATOM 2005 O O . ALA A 1 252 ? 4.613 -5.926 12.712 1.00 87.81 252 ALA A O 1
ATOM 2006 N N . PRO A 1 253 ? 5.060 -3.754 13.095 1.00 88.69 253 PRO A N 1
ATOM 2007 C CA . PRO A 1 253 ? 5.162 -3.920 14.539 1.00 88.69 253 PRO A CA 1
ATOM 2008 C C . PRO A 1 253 ? 3.897 -4.538 15.138 1.00 88.69 253 PRO A C 1
ATOM 2010 O O . PRO A 1 253 ? 2.780 -4.221 14.712 1.00 88.69 253 PRO A O 1
ATOM 2013 N N . SER A 1 254 ? 4.081 -5.376 16.159 1.00 91.56 254 SER A N 1
ATOM 2014 C CA . SER A 1 254 ? 2.966 -5.925 16.929 1.00 91.56 254 SER A CA 1
ATOM 2015 C C . SER A 1 254 ? 2.126 -4.802 17.536 1.00 91.56 254 SER A C 1
ATOM 2017 O O . SER A 1 254 ? 2.652 -3.785 17.994 1.00 91.56 254 SER A O 1
ATOM 2019 N N . LEU A 1 255 ? 0.810 -5.004 17.542 1.00 92.94 255 LEU A N 1
ATOM 2020 C CA . LEU A 1 255 ? -0.145 -4.091 18.167 1.00 92.94 255 LEU A CA 1
ATOM 2021 C C . LEU A 1 255 ? -0.504 -4.498 19.604 1.00 92.94 255 LEU A C 1
ATOM 2023 O O . LEU A 1 255 ? -1.246 -3.774 20.259 1.00 92.94 255 LEU A O 1
ATOM 2027 N N . TYR A 1 256 ? 0.028 -5.612 20.110 1.00 91.81 256 TYR A N 1
ATOM 2028 C CA . TYR A 1 256 ? -0.189 -6.037 21.494 1.00 91.81 256 TYR A CA 1
ATOM 2029 C C . TYR A 1 256 ? 0.430 -5.033 22.473 1.00 91.81 256 TYR A C 1
ATOM 2031 O O . TYR A 1 256 ? 1.619 -4.727 22.361 1.00 91.81 256 TYR A O 1
ATOM 2039 N N . ARG A 1 257 ? -0.363 -4.525 23.428 1.00 88.12 257 ARG A N 1
ATOM 2040 C CA . ARG A 1 257 ? 0.050 -3.495 24.402 1.00 88.12 257 ARG A CA 1
ATOM 2041 C C . ARG A 1 257 ? 0.679 -2.263 23.747 1.00 88.12 257 ARG A C 1
ATOM 2043 O O . ARG A 1 257 ? 1.643 -1.692 24.258 1.00 88.12 257 ARG A O 1
ATOM 2050 N N . ASN A 1 258 ? 0.152 -1.860 22.593 1.00 86.75 258 ASN A N 1
ATOM 2051 C CA . ASN A 1 258 ? 0.600 -0.639 21.940 1.00 86.75 258 ASN A CA 1
ATOM 2052 C C . ASN A 1 258 ? 0.265 0.590 22.811 1.00 86.75 258 ASN A C 1
ATOM 2054 O O . ASN A 1 258 ? -0.786 0.655 23.440 1.00 86.75 258 ASN A O 1
ATOM 2058 N N . CYS A 1 259 ? 1.148 1.590 22.832 1.00 88.75 259 CYS A N 1
ATOM 2059 C CA . CYS A 1 259 ? 0.955 2.810 23.627 1.00 88.75 259 CYS A CA 1
ATOM 2060 C C . CYS A 1 259 ? 0.147 3.893 22.889 1.00 88.75 259 CYS A C 1
ATOM 2062 O O . CYS A 1 259 ? 0.232 5.070 23.246 1.00 88.75 259 CYS A O 1
ATOM 2064 N N . TYR A 1 260 ? -0.578 3.541 21.823 1.00 92.12 260 TYR A N 1
ATOM 2065 C CA . TYR A 1 260 ? -1.336 4.520 21.055 1.00 92.12 260 TYR A CA 1
ATOM 2066 C C . TYR A 1 260 ? -2.715 4.759 21.659 1.00 92.12 260 TYR A C 1
ATOM 2068 O O . TYR A 1 260 ? -3.429 3.842 22.056 1.00 92.12 260 TYR A O 1
ATOM 2076 N N . THR A 1 261 ? -3.139 6.019 21.655 1.00 94.25 261 THR A N 1
ATOM 2077 C CA . THR A 1 261 ? -4.529 6.364 21.951 1.00 94.25 261 THR A CA 1
ATOM 2078 C C . THR A 1 261 ? -5.450 5.901 20.811 1.00 94.25 261 THR A C 1
ATOM 2080 O O . THR A 1 261 ? -5.006 5.816 19.658 1.00 94.25 261 THR A O 1
ATOM 2083 N N . PRO A 1 262 ? -6.759 5.690 21.068 1.00 96.19 262 PRO A N 1
ATOM 2084 C CA . PRO A 1 262 ? -7.727 5.361 20.017 1.00 96.19 262 PRO A CA 1
ATOM 2085 C C . PRO A 1 262 ? -7.658 6.328 18.823 1.00 96.19 262 PRO A C 1
ATOM 2087 O O . PRO A 1 262 ? -7.647 5.919 17.661 1.00 96.19 262 PRO A O 1
ATOM 2090 N N . ARG A 1 263 ? -7.522 7.630 19.109 1.00 95.69 263 ARG A N 1
ATOM 2091 C CA . ARG A 1 263 ? -7.376 8.689 18.104 1.00 95.69 263 ARG A CA 1
ATOM 2092 C C . ARG A 1 263 ? -6.107 8.532 17.268 1.00 95.69 263 ARG A C 1
ATOM 2094 O O . ARG A 1 263 ? -6.158 8.722 16.055 1.00 95.69 263 ARG A O 1
ATOM 2101 N N . GLN A 1 264 ? -4.972 8.202 17.886 1.00 94.44 264 GLN A N 1
ATOM 2102 C CA . GLN A 1 264 ? -3.716 7.982 17.161 1.00 94.44 264 GLN A CA 1
ATOM 2103 C C . GLN A 1 264 ? -3.819 6.780 16.218 1.00 94.44 264 GLN A C 1
ATOM 2105 O O . GLN A 1 264 ? -3.431 6.902 15.056 1.00 94.44 264 GLN A O 1
ATOM 2110 N N . ILE A 1 265 ? -4.407 5.667 16.669 1.00 95.44 265 ILE A N 1
ATOM 2111 C CA . ILE A 1 265 ? -4.646 4.486 15.823 1.00 95.44 265 ILE A CA 1
ATOM 2112 C C . ILE A 1 265 ? -5.555 4.864 14.650 1.00 95.44 265 ILE A C 1
ATOM 2114 O O . ILE A 1 265 ? -5.202 4.620 13.498 1.00 95.44 265 ILE A O 1
ATOM 2118 N N . ALA A 1 266 ? -6.676 5.543 14.915 1.00 96.94 266 ALA A N 1
ATOM 2119 C CA . ALA A 1 266 ? -7.610 5.965 13.874 1.00 96.94 266 ALA A CA 1
ATOM 2120 C C . ALA A 1 266 ? -6.946 6.858 12.811 1.00 96.94 266 ALA A C 1
ATOM 2122 O O . ALA A 1 266 ? -7.165 6.677 11.611 1.00 96.94 266 ALA A O 1
ATOM 2123 N N . ARG A 1 267 ? -6.087 7.797 13.232 1.00 95.31 267 ARG A N 1
ATOM 2124 C CA . ARG A 1 267 ? -5.314 8.644 12.310 1.00 95.31 267 ARG A CA 1
ATOM 2125 C C . ARG A 1 267 ? -4.335 7.838 11.464 1.00 95.31 267 ARG A C 1
ATOM 2127 O O . ARG A 1 267 ? -4.218 8.132 10.279 1.00 95.31 267 ARG A O 1
ATOM 2134 N N . LYS A 1 268 ? -3.653 6.841 12.037 1.00 94.12 268 LYS A N 1
ATOM 2135 C CA . LYS A 1 268 ? -2.731 5.968 11.292 1.00 94.12 268 LYS A CA 1
ATOM 2136 C C . LYS A 1 268 ? -3.465 5.126 10.257 1.00 94.12 268 LYS A C 1
ATOM 2138 O O . LYS A 1 268 ? -3.094 5.165 9.090 1.00 94.12 268 LYS A O 1
ATOM 2143 N N . VAL A 1 269 ? -4.573 4.487 10.645 1.00 95.56 269 VAL A N 1
ATOM 2144 C CA . VAL A 1 269 ? -5.427 3.716 9.725 1.00 95.56 269 VAL A CA 1
ATOM 2145 C C . VAL A 1 269 ? -5.911 4.585 8.558 1.00 95.56 269 VAL A C 1
ATOM 2147 O O . VAL A 1 269 ? -5.971 4.114 7.429 1.00 95.56 269 VAL A O 1
ATOM 2150 N N . ARG A 1 270 ? -6.204 5.871 8.793 1.00 95.19 270 ARG A N 1
ATOM 2151 C CA . ARG A 1 270 ? -6.619 6.827 7.749 1.00 95.19 270 ARG A CA 1
ATOM 2152 C C . ARG A 1 270 ? -5.476 7.500 6.982 1.00 95.19 270 ARG A C 1
ATOM 2154 O O . ARG A 1 270 ? -5.754 8.291 6.086 1.00 95.19 270 ARG A O 1
ATOM 2161 N N . GLY A 1 271 ? -4.214 7.239 7.321 1.00 92.31 271 GLY A N 1
ATOM 2162 C CA . GLY A 1 271 ? -3.069 7.933 6.718 1.00 92.31 271 GLY A CA 1
ATOM 2163 C C . GLY A 1 271 ? -2.971 9.425 7.070 1.00 92.31 271 GLY A C 1
ATOM 2164 O O . GLY A 1 271 ? -2.312 10.179 6.364 1.00 92.31 271 GLY A O 1
ATOM 2165 N N . LEU A 1 272 ? -3.620 9.868 8.154 1.00 91.44 272 LEU A N 1
ATOM 2166 C CA . LEU A 1 272 ? -3.576 11.252 8.659 1.00 91.44 272 LEU A CA 1
ATOM 2167 C C . LEU A 1 272 ? -2.391 11.507 9.608 1.00 91.44 272 LEU A C 1
ATOM 2169 O O . LEU A 1 272 ? -2.202 12.623 10.092 1.00 91.44 272 LEU A O 1
ATOM 2173 N N . SER A 1 273 ? -1.634 10.464 9.935 1.00 87.56 273 SER A N 1
ATOM 2174 C CA . SER A 1 273 ? -0.370 10.519 10.677 1.00 87.56 273 SER A CA 1
ATOM 2175 C C . SER A 1 273 ? 0.580 9.519 10.019 1.00 87.56 273 SER A C 1
ATOM 2177 O O . SER A 1 273 ? 0.608 8.353 10.427 1.00 87.56 273 SER A O 1
ATOM 2179 N N . PRO A 1 274 ? 1.267 9.927 8.935 1.00 74.81 274 PRO A N 1
ATOM 2180 C CA . PRO A 1 274 ? 2.111 9.033 8.147 1.00 74.81 274 PRO A CA 1
ATOM 2181 C C . PRO A 1 274 ? 3.397 8.636 8.881 1.00 74.81 274 PRO A C 1
ATOM 2183 O O . PRO A 1 274 ? 4.122 7.772 8.400 1.00 74.81 274 PRO A O 1
ATOM 2186 N N . GLU A 1 275 ? 3.691 9.245 10.033 1.00 77.88 275 GLU A N 1
ATOM 2187 C CA . GLU A 1 275 ? 4.881 8.942 10.820 1.00 77.88 275 GLU A CA 1
ATOM 2188 C C . GLU A 1 275 ? 4.833 7.484 11.307 1.00 77.88 275 GLU A C 1
ATOM 2190 O O . GLU A 1 275 ? 3.998 7.103 12.134 1.00 77.88 275 GLU A O 1
ATOM 2195 N N . GLY A 1 276 ? 5.715 6.649 10.763 1.00 65.81 276 GLY A N 1
ATOM 2196 C CA . GLY A 1 276 ? 5.882 5.251 11.150 1.00 65.81 276 GLY A CA 1
ATOM 2197 C C . GLY A 1 276 ? 6.696 5.063 12.431 1.00 65.81 276 GLY A C 1
ATOM 2198 O O . GLY A 1 276 ? 7.402 5.969 12.870 1.00 65.81 276 GLY A O 1
ATOM 2199 N N . ILE A 1 277 ? 6.645 3.860 13.010 1.00 66.75 277 ILE A N 1
ATOM 2200 C CA . ILE A 1 277 ? 7.714 3.387 13.907 1.00 66.75 277 ILE A CA 1
ATOM 2201 C C . ILE A 1 277 ? 8.804 2.789 13.014 1.00 66.75 277 ILE A C 1
ATOM 2203 O O . ILE A 1 277 ? 8.487 2.031 12.099 1.00 66.75 277 ILE A O 1
ATOM 2207 N N . ALA A 1 278 ? 10.071 3.110 13.294 1.00 64.38 278 ALA A N 1
ATOM 2208 C CA . ALA A 1 278 ? 11.226 2.566 12.572 1.00 64.38 278 ALA A CA 1
ATOM 2209 C C . ALA A 1 278 ? 11.151 2.768 11.044 1.00 64.38 278 ALA A C 1
ATOM 2211 O O . ALA A 1 278 ? 11.467 1.862 10.277 1.00 64.38 278 ALA A O 1
ATOM 2212 N N . ASP A 1 279 ? 10.697 3.952 10.617 1.00 68.31 279 ASP A N 1
ATOM 2213 C CA . ASP A 1 279 ? 10.602 4.364 9.209 1.00 68.31 279 ASP A CA 1
ATOM 2214 C C . ASP A 1 279 ? 9.651 3.510 8.335 1.00 68.31 279 ASP A C 1
ATOM 2216 O O . ASP A 1 279 ? 9.615 3.673 7.117 1.00 68.31 279 ASP A O 1
ATOM 2220 N N . VAL A 1 280 ? 8.818 2.646 8.937 1.00 70.56 280 VAL A N 1
ATOM 2221 C CA . VAL A 1 280 ? 7.789 1.871 8.220 1.00 70.56 280 VAL A CA 1
ATOM 2222 C C . VAL A 1 280 ? 6.468 2.636 8.196 1.00 70.56 280 VAL A C 1
ATOM 2224 O O . VAL A 1 280 ? 5.805 2.801 9.223 1.00 70.56 280 VAL A O 1
ATOM 2227 N N . ILE A 1 281 ? 6.055 3.078 7.009 1.00 85.38 281 ILE A N 1
ATOM 2228 C CA . ILE A 1 281 ? 4.790 3.792 6.806 1.00 85.38 281 ILE A CA 1
ATOM 2229 C C . ILE A 1 281 ? 3.641 2.782 6.714 1.00 85.38 281 ILE A C 1
ATOM 2231 O O . ILE A 1 281 ? 3.666 1.865 5.897 1.00 85.38 281 ILE A O 1
ATOM 2235 N N . MET A 1 282 ? 2.594 2.969 7.519 1.00 89.44 282 MET A N 1
ATOM 2236 C CA . MET A 1 282 ? 1.369 2.172 7.410 1.00 89.44 282 MET A CA 1
ATOM 2237 C C . MET A 1 282 ? 0.574 2.587 6.155 1.00 89.44 282 MET A C 1
ATOM 2239 O O . MET A 1 282 ? 0.313 3.781 5.981 1.00 89.44 282 MET A O 1
ATOM 2243 N N . PRO A 1 283 ? 0.144 1.646 5.293 1.00 90.56 283 PRO A N 1
ATOM 2244 C CA . PRO A 1 283 ? -0.776 1.952 4.202 1.00 90.56 283 PRO A CA 1
ATOM 2245 C C . PRO A 1 283 ? -2.111 2.506 4.724 1.00 90.56 283 PRO A C 1
ATOM 2247 O O . PRO A 1 283 ? -2.673 1.996 5.694 1.00 90.56 283 PRO A O 1
ATOM 2250 N N . ALA A 1 284 ? -2.638 3.539 4.066 1.00 93.31 284 ALA A N 1
ATOM 2251 C CA . ALA A 1 284 ? -3.892 4.174 4.461 1.00 93.31 284 ALA A CA 1
ATOM 2252 C C . ALA A 1 284 ? -5.116 3.402 3.940 1.00 93.31 284 ALA A C 1
ATOM 2254 O O . ALA A 1 284 ? -5.150 3.011 2.777 1.00 93.31 284 ALA A O 1
ATOM 2255 N N . PHE A 1 285 ? -6.153 3.273 4.769 1.00 95.69 285 PHE A N 1
ATOM 2256 C CA . PHE A 1 285 ? -7.475 2.780 4.382 1.00 95.69 285 PHE A CA 1
ATOM 2257 C C . PHE A 1 285 ? -8.409 3.950 4.051 1.00 95.69 285 PHE A C 1
ATOM 2259 O O . PHE A 1 285 ? -8.773 4.755 4.922 1.00 95.69 285 PHE A O 1
ATOM 2266 N N . SER A 1 286 ? -8.849 4.026 2.796 1.00 94.81 286 SER A N 1
ATOM 2267 C CA . SER A 1 286 ? -9.889 4.968 2.367 1.00 94.81 286 SER A CA 1
ATOM 2268 C C . SER A 1 286 ? -11.272 4.584 2.915 1.00 94.81 286 SER A C 1
ATOM 2270 O O . SER A 1 286 ? -11.470 3.483 3.435 1.00 94.81 286 SER A O 1
ATOM 2272 N N . LEU A 1 287 ? -12.237 5.507 2.855 1.00 95.56 287 LEU A N 1
ATOM 2273 C CA . LEU A 1 287 ? -13.595 5.301 3.382 1.00 95.56 287 LEU A CA 1
ATOM 2274 C C . LEU A 1 287 ? -14.325 4.144 2.700 1.00 95.56 287 LEU A C 1
ATOM 2276 O O . LEU A 1 287 ? -15.101 3.446 3.344 1.00 95.56 287 LEU A O 1
ATOM 2280 N N . ASP A 1 288 ? -14.064 3.946 1.414 1.00 94.25 288 ASP A N 1
ATOM 2281 C CA . ASP A 1 288 ? -14.650 2.877 0.614 1.00 94.25 288 ASP A CA 1
ATOM 2282 C C . ASP A 1 288 ? -13.991 1.507 0.864 1.00 94.25 288 ASP A C 1
ATOM 2284 O O . ASP A 1 288 ? -14.577 0.478 0.535 1.00 94.25 288 ASP A O 1
ATOM 2288 N N . ARG A 1 289 ? -12.802 1.477 1.486 1.00 94.88 289 ARG A N 1
ATOM 2289 C CA . ARG A 1 289 ? -12.131 0.240 1.926 1.00 94.88 289 ARG A CA 1
ATOM 2290 C C . ARG A 1 289 ? -12.458 -0.112 3.370 1.00 94.88 289 ARG A C 1
ATOM 2292 O O . ARG A 1 289 ? -12.664 -1.278 3.680 1.00 94.88 289 ARG A O 1
ATOM 2299 N N . LEU A 1 290 ? -12.516 0.886 4.248 1.00 96.44 290 LEU A N 1
ATOM 2300 C CA . LEU A 1 290 ? -12.862 0.724 5.657 1.00 96.44 290 LEU A CA 1
ATOM 2301 C C . LEU A 1 290 ? -13.826 1.837 6.061 1.00 96.44 290 LEU A C 1
ATOM 2303 O O . LEU A 1 290 ? -13.428 3.004 6.136 1.00 96.44 290 LEU A O 1
ATOM 2307 N N . SER A 1 291 ? -15.086 1.503 6.336 1.00 96.69 291 SER A N 1
ATOM 2308 C CA . SER A 1 291 ? -16.083 2.508 6.721 1.00 96.69 291 SER A CA 1
ATOM 2309 C C . SER A 1 291 ? -15.736 3.158 8.070 1.00 96.69 291 SER A C 1
ATOM 2311 O O . SER A 1 291 ? -14.874 2.684 8.811 1.00 96.69 291 SER A O 1
ATOM 2313 N N . ASN A 1 292 ? -16.390 4.266 8.429 1.00 97.38 292 ASN A N 1
ATOM 2314 C CA . ASN A 1 292 ? -16.186 4.868 9.755 1.00 97.38 292 ASN A CA 1
ATOM 2315 C C . ASN A 1 292 ? -16.669 3.970 10.898 1.00 97.38 292 ASN A C 1
ATOM 2317 O O . ASN A 1 292 ? -16.073 4.004 11.970 1.00 97.38 292 ASN A O 1
ATOM 2321 N N . LEU A 1 293 ? -17.708 3.165 10.666 1.00 97.44 293 LEU A N 1
ATOM 2322 C CA . LEU A 1 293 ? -18.183 2.200 11.651 1.00 97.44 293 LEU A CA 1
ATOM 2323 C C . LEU A 1 293 ? -17.162 1.069 11.838 1.00 97.44 293 LEU A C 1
ATOM 2325 O O . LEU A 1 293 ? -16.797 0.764 12.967 1.00 97.44 293 LEU A O 1
ATOM 2329 N N . ASP A 1 294 ? -16.612 0.535 10.741 1.00 98.06 294 ASP A N 1
ATOM 2330 C CA . ASP A 1 294 ? -15.548 -0.476 10.819 1.00 98.06 294 ASP A CA 1
ATOM 2331 C C . ASP A 1 294 ? -14.288 0.072 11.499 1.00 98.06 294 ASP A C 1
ATOM 2333 O O . ASP A 1 294 ? -13.656 -0.621 12.293 1.00 98.06 294 ASP A O 1
ATOM 2337 N N . LEU A 1 295 ? -13.937 1.334 11.224 1.00 98.06 295 LEU A N 1
ATOM 2338 C CA . LEU A 1 295 ? -12.832 2.016 11.892 1.00 98.06 295 LEU A CA 1
ATOM 2339 C C . LEU A 1 295 ? -13.056 2.107 13.407 1.00 98.06 295 LEU A C 1
ATOM 2341 O O . LEU A 1 295 ? -12.137 1.831 14.172 1.00 98.06 295 LEU A O 1
ATOM 2345 N N . VAL A 1 296 ? -14.255 2.504 13.840 1.00 98.38 296 VAL A N 1
ATOM 2346 C CA . VAL A 1 296 ? -14.619 2.570 15.263 1.00 98.38 296 VAL A CA 1
ATOM 2347 C C . VAL A 1 296 ? -14.460 1.203 15.924 1.00 98.38 296 VAL A C 1
ATOM 2349 O O . VAL A 1 296 ? -13.799 1.095 16.957 1.00 98.38 296 VAL A O 1
ATOM 2352 N N . ASP A 1 297 ? -15.009 0.161 15.305 1.00 98.50 297 ASP A N 1
ATOM 2353 C CA . ASP A 1 297 ? -15.001 -1.191 15.854 1.00 98.50 297 ASP A CA 1
ATOM 2354 C C . ASP A 1 297 ? -13.574 -1.758 15.946 1.00 98.50 297 ASP A C 1
ATOM 2356 O O . ASP A 1 297 ? -13.172 -2.272 16.994 1.00 98.50 297 ASP A O 1
ATOM 2360 N N . VAL A 1 298 ? -12.767 -1.625 14.885 1.00 98.38 298 VAL A N 1
ATOM 2361 C CA . VAL A 1 298 ? -11.388 -2.144 14.879 1.00 98.38 298 VAL A CA 1
ATOM 2362 C C . VAL A 1 298 ? -10.477 -1.372 15.832 1.00 98.38 298 VAL A C 1
ATOM 2364 O O . VAL A 1 298 ? -9.647 -1.981 16.500 1.00 98.38 298 VAL A O 1
ATOM 2367 N N . VAL A 1 299 ? -10.649 -0.053 15.967 1.00 98.00 299 VAL A N 1
ATOM 2368 C CA . VAL A 1 299 ? -9.887 0.749 16.938 1.00 98.00 299 VAL A CA 1
ATOM 2369 C C . VAL A 1 299 ? -10.240 0.335 18.366 1.00 98.00 299 VAL A C 1
ATOM 2371 O O . VAL A 1 299 ? -9.336 0.127 19.175 1.00 98.00 299 VAL A O 1
ATOM 2374 N N . ALA A 1 300 ? -11.530 0.154 18.668 1.00 97.81 300 ALA A N 1
ATOM 2375 C CA . ALA A 1 300 ? -11.978 -0.303 19.980 1.00 97.81 300 ALA A CA 1
ATOM 2376 C C . ALA A 1 300 ? -11.380 -1.671 20.349 1.00 97.81 300 ALA A C 1
ATOM 2378 O O . ALA A 1 300 ? -11.029 -1.891 21.512 1.00 97.81 300 ALA A O 1
ATOM 2379 N N . TYR A 1 301 ? -11.240 -2.568 19.369 1.00 97.94 301 TYR A N 1
ATOM 2380 C CA . TYR A 1 301 ? -10.586 -3.863 19.544 1.00 97.94 301 TYR A CA 1
ATOM 2381 C C . TYR A 1 301 ? -9.071 -3.728 19.769 1.00 97.94 301 TYR A C 1
ATOM 2383 O O . TYR A 1 301 ? -8.566 -4.229 20.770 1.00 97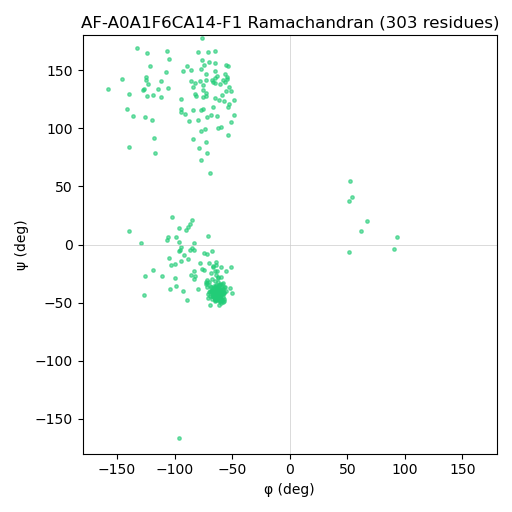.94 301 TYR A O 1
ATOM 2391 N N . VAL A 1 302 ? -8.355 -3.002 18.902 1.00 96.88 302 VAL A N 1
ATOM 2392 C CA . VAL A 1 302 ? -6.883 -2.872 18.953 1.00 96.88 302 VAL A CA 1
ATOM 2393 C C . VAL A 1 302 ? -6.385 -2.233 20.252 1.00 96.88 302 VAL A C 1
ATOM 2395 O O . VAL A 1 302 ? -5.341 -2.621 20.762 1.00 96.88 302 VAL A O 1
ATOM 2398 N N . VAL A 1 303 ? -7.121 -1.277 20.823 1.00 95.81 303 VAL A N 1
ATOM 2399 C CA . VAL A 1 303 ? -6.750 -0.626 22.098 1.00 95.81 303 VAL A CA 1
ATOM 2400 C C . VAL A 1 303 ? -6.810 -1.594 23.291 1.00 95.81 303 VAL A C 1
ATOM 2402 O O . VAL A 1 303 ? -6.222 -1.322 24.334 1.00 95.81 303 VAL A O 1
ATOM 2405 N N . ARG A 1 304 ? -7.521 -2.720 23.158 1.00 95.06 304 ARG A N 1
ATOM 2406 C CA . ARG A 1 304 ? -7.721 -3.721 24.219 1.00 95.06 304 ARG A CA 1
ATOM 2407 C C . ARG A 1 304 ? -6.906 -5.005 24.006 1.00 95.06 304 ARG A C 1
ATOM 2409 O O . ARG A 1 304 ? -7.117 -5.962 24.749 1.00 95.06 304 ARG A O 1
ATOM 2416 N N . MET A 1 305 ? -6.029 -5.032 22.997 1.00 93.38 305 MET A N 1
ATOM 2417 C CA . MET A 1 305 ? -5.083 -6.127 22.748 1.00 93.38 305 MET A CA 1
ATOM 2418 C C . MET A 1 305 ? -3.851 -5.987 23.635 1.00 93.38 305 MET A C 1
ATOM 2420 O O . MET A 1 305 ? -3.579 -6.943 24.386 1.00 93.38 305 MET A O 1
#

Sequence (305 aa):
MRSEGQWNLVYTAMLRFHHLIFTLIAVTLIATLWGLVADAQRKGHARSAHKEEPKPAEIIPDAKEGRKAYRRAHWTTTGLTCVHCHADFNEKKDPLDTKVRPAHPLYNSAHRAIWRDYRGENILDLKLAMKVCIDTWMVKPDTAAMRADSIRADSLRKVEAKLKRLRRGRKQVIPPPDTTAQAFTPAWDYTRIMADIAAYLEEISPEAQSKPIEVVRTQTIPIDLALQQGNLARGKVIFERSCSLCHASGPAPSLYRNCYTPRQIARKVRGLSPEGIADVIMPAFSLDRLSNLDLVDVVAYVVRM

Mean predicted aligned error: 11.32 Å

InterPro domains:
  IPR009056 Cytochrome c-like domain [PF13442] (231-302)
  IPR009056 Cytochrome c-like domain [PS51007] (230-305)
  IPR036909 Cytochrome c-like domain superfamily [G3DSA:1.10.760.10] (216-305)
  IPR036909 Cytochrome c-like domain superfamily [SSF46626] (220-304)

Foldseek 3Di:
DPDPVVVVVVVVVVVVVVVVVVVVVVVVVVVVVVVVVVVVVVVVVVPPPPPPPPDPPDQDAAQVLLVCQQPFLPLFPLRDHVVQAEALADCVVDVPLLAQHQHYHLQQPLQECWDAELVRDTDRDPLVNVVSVRCQAGYDHPVVVVVVVVVVVVVVVVVVVVVVVVVVPDDDDDDDDDPPDPDDDDPPVCVNNSRNNSVNSVVSNPDNHDYYDDFAADPDADDLVLLQPAAQVLLVSNCVRYVCCPAVPHSADHLVVDPDRLVRQLCLQRVVCQDGDPSHGRRHHGCVSAPNNNSSNNSNNSNVD